Protein AF-0000000080189844 (afdb_homodimer)

InterPro domains:
  IPR008317 Uncharacterised conserved protein UCP030561 [PIRSF030561] (8-112)
  IPR032710 NTF2-like domain superfamily [SSF54427] (6-110)
  IPR037401 SnoaL-like domain [PF12680] (12-107)

Foldseek 3Di:
DPPPCLALVNLVVQLQVCLLVLPLVSNLVQADQQAFEAEPPDPDTCATGSVSSSVVSNVVCVVWSKHKDFPDWDDDVQKIKTFIWIDTPNDIWTKIWIFGGDRSHTRYIYIDTD/DPPPCLALVNLVVQLQVCLLVLNLVSNLVQADQQAFEAEPPDPDTCATGSVSSSVVSNVVCVVWSKHKDFPDWDDDVQKIKTFIWIDTPNDIWTKIWIFGGDRSHTRYIYIDTD

Organism: NCBI:txid355548

Sequence (228 aa):
MREDADSPEAVVDRQLAAYNDGDVDAFVAEFAEDAVVTGFDDAEPMAVGEAEIQELYGQQFEAFSPEAEVLSRIAVGEYVVDHERIEQAGEEMEAVGVYRVVDGEIVGLWLANEMREDADSPEAVVDRQLAAYNDGDVDAFVAEFAEDAVVTGFDDAEPMAVGEAEIQELYGQQFEAFSPEAEVLSRIAVGEYVVDHERIEQAGEEMEAVGVYRVVDGEIVGLWLANE

Structure (mmCIF, N/CA/C/O backbone):
data_AF-0000000080189844-model_v1
#
loop_
_entity.id
_entity.type
_entity.pdbx_description
1 polymer 'SnoaL-like domain-containing protein'
#
loop_
_atom_site.group_PDB
_atom_site.id
_atom_site.type_symbol
_atom_site.label_atom_id
_atom_site.label_alt_id
_atom_site.label_comp_id
_atom_site.label_asym_id
_atom_site.label_entity_id
_atom_site.label_seq_id
_atom_site.pdbx_PDB_ins_code
_atom_site.Cartn_x
_atom_site.Cartn_y
_atom_site.Cartn_z
_atom_site.occupancy
_atom_site.B_iso_or_equiv
_atom_site.auth_seq_id
_atom_site.auth_comp_id
_atom_site.auth_asym_id
_atom_site.auth_atom_id
_atom_site.pdbx_PDB_model_num
ATOM 1 N N . MET A 1 1 ? -21.484 14.938 -7.945 1 39.72 1 MET A N 1
ATOM 2 C CA . MET A 1 1 ? -21.688 14.266 -6.668 1 39.72 1 MET A CA 1
ATOM 3 C C . MET A 1 1 ? -20.906 14.953 -5.555 1 39.72 1 MET A C 1
ATOM 5 O O . MET A 1 1 ? -19.719 15.266 -5.719 1 39.72 1 MET A O 1
ATOM 9 N N . ARG A 1 2 ? -21.375 15.617 -4.82 1 46.72 2 A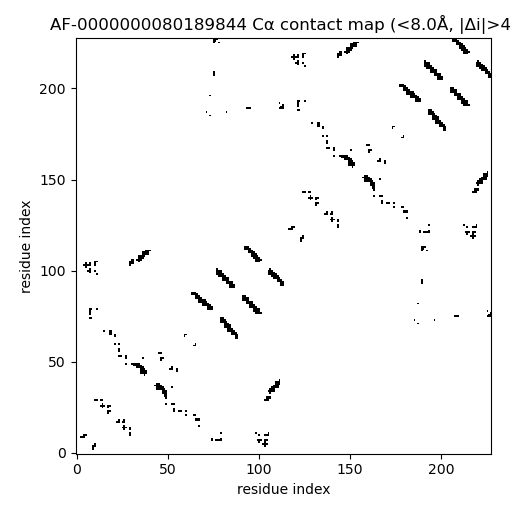RG A N 1
ATOM 10 C CA . ARG A 1 2 ? -20.719 16.375 -3.746 1 46.72 2 ARG A CA 1
ATOM 11 C C . ARG A 1 2 ? -19.609 15.555 -3.109 1 46.72 2 ARG A C 1
ATOM 13 O O . ARG A 1 2 ? -19.797 14.383 -2.768 1 46.72 2 ARG A O 1
ATOM 20 N N . GLU A 1 3 ? -18.438 15.75 -3.588 1 59.31 3 GLU A N 1
ATOM 21 C CA . GLU A 1 3 ? -17.344 14.977 -3.002 1 59.31 3 GLU A CA 1
ATOM 22 C C . GLU A 1 3 ? -17.453 14.93 -1.48 1 59.31 3 GLU A C 1
ATOM 24 O O . GLU A 1 3 ? -17.531 15.969 -0.824 1 59.31 3 GLU A O 1
ATOM 29 N N . ASP A 1 4 ? -18.141 13.852 -0.981 1 79.56 4 ASP A N 1
ATOM 30 C CA . ASP A 1 4 ? -18.281 13.602 0.452 1 79.56 4 ASP A CA 1
ATOM 31 C C . ASP A 1 4 ? -16.969 13.906 1.182 1 79.56 4 ASP A C 1
ATOM 33 O O . ASP A 1 4 ? -15.906 13.422 0.793 1 79.56 4 ASP A O 1
ATOM 37 N N . ALA A 1 5 ? -17.016 15.016 1.986 1 87.94 5 ALA A N 1
ATOM 38 C CA . ALA A 1 5 ? -15.859 15.508 2.723 1 87.94 5 ALA A CA 1
ATOM 39 C C . ALA A 1 5 ? -15.211 14.398 3.541 1 87.94 5 ALA A C 1
ATOM 41 O O . ALA A 1 5 ? -14.039 14.5 3.922 1 87.94 5 ALA A O 1
ATOM 42 N N . ASP A 1 6 ? -15.938 13.352 3.654 1 92.81 6 ASP A N 1
ATOM 43 C CA . ASP A 1 6 ? -15.422 12.289 4.512 1 92.81 6 ASP A CA 1
ATOM 44 C C . ASP A 1 6 ? -14.977 11.086 3.684 1 92.81 6 ASP A C 1
ATOM 46 O O . ASP A 1 6 ? -14.602 10.047 4.234 1 92.81 6 ASP A O 1
ATOM 50 N N . SER A 1 7 ? -15.016 11.297 2.352 1 97.06 7 SER A N 1
ATOM 51 C CA . SER A 1 7 ? -14.492 10.211 1.524 1 97.06 7 SER A CA 1
ATOM 52 C C . SER A 1 7 ? -13.008 9.992 1.771 1 97.06 7 SER A C 1
ATOM 54 O O . SER A 1 7 ? -12.289 10.914 2.164 1 97.06 7 SER A O 1
ATOM 56 N N . PRO A 1 8 ? -12.594 8.836 1.603 1 98.38 8 PRO A N 1
ATOM 57 C CA . PRO A 1 8 ? -11.164 8.562 1.806 1 98.38 8 PRO A CA 1
ATOM 58 C C . PRO A 1 8 ? -10.266 9.5 0.997 1 98.38 8 PRO A C 1
ATOM 60 O O . PRO A 1 8 ? -9.281 10.023 1.521 1 98.38 8 PRO A O 1
ATOM 63 N N . GLU A 1 9 ? -10.578 9.766 -0.251 1 98.19 9 GLU A N 1
ATOM 64 C CA . GLU A 1 9 ? -9.766 10.641 -1.094 1 98.19 9 GLU A CA 1
ATOM 65 C C . GLU A 1 9 ? -9.75 12.07 -0.554 1 98.19 9 GLU A C 1
ATOM 67 O O . GLU A 1 9 ? -8.703 12.727 -0.546 1 98.19 9 GLU A O 1
ATOM 72 N N . ALA A 1 10 ? -10.891 12.5 -0.111 1 98.12 10 ALA A N 1
ATOM 73 C CA . ALA A 1 10 ? -10.984 13.859 0.416 1 98.12 10 ALA A CA 1
ATOM 74 C C . ALA A 1 10 ? -10.133 14.016 1.677 1 98.12 10 ALA A C 1
ATOM 76 O O . ALA A 1 10 ? -9.484 15.039 1.87 1 98.12 10 ALA A O 1
ATOM 77 N N . VAL A 1 11 ? -10.203 13.008 2.525 1 98.56 11 VAL A N 1
ATOM 78 C CA . VAL A 1 11 ? -9.43 13.023 3.766 1 98.56 11 VAL A CA 1
ATOM 79 C C . VAL A 1 11 ? -7.938 13.078 3.447 1 98.56 11 VAL A C 1
ATOM 81 O O . VAL A 1 11 ? -7.203 13.883 4.023 1 98.56 11 VAL A O 1
ATOM 84 N N . VAL A 1 12 ? -7.457 12.305 2.521 1 98.62 12 VAL A N 1
ATOM 85 C CA . VAL A 1 12 ? -6.047 12.25 2.15 1 98.62 12 VAL A CA 1
ATOM 86 C C . VAL A 1 12 ? -5.641 13.555 1.476 1 98.62 12 VAL A C 1
ATOM 88 O O . VAL A 1 12 ? -4.527 14.047 1.681 1 98.62 12 VAL A O 1
ATOM 91 N N . ASP A 1 13 ? -6.562 14.18 0.729 1 98.12 13 ASP A N 1
ATOM 92 C CA . ASP A 1 13 ? -6.301 15.477 0.115 1 98.12 13 ASP A CA 1
ATOM 93 C C . ASP A 1 13 ? -6.062 16.547 1.178 1 98.12 13 ASP A C 1
ATOM 95 O O . ASP A 1 13 ? -5.145 17.359 1.054 1 98.12 13 ASP A O 1
ATOM 99 N N . ARG A 1 14 ? -6.918 16.5 2.172 1 97.88 14 ARG A N 1
ATOM 100 C CA . ARG A 1 14 ? -6.766 17.469 3.252 1 97.88 14 ARG A CA 1
ATOM 101 C C . ARG A 1 14 ? -5.438 17.266 3.977 1 97.88 14 ARG A C 1
ATOM 103 O O . ARG A 1 14 ? -4.758 18.25 4.312 1 97.88 14 ARG A O 1
ATOM 110 N N . GLN A 1 15 ? -5.109 16.047 4.223 1 97.94 15 GLN A N 1
ATOM 111 C CA . GLN A 1 15 ? -3.848 15.727 4.887 1 97.94 15 GLN A CA 1
ATOM 112 C C . GLN A 1 15 ? -2.658 16.219 4.062 1 97.94 15 GLN A C 1
ATOM 114 O O . GLN A 1 15 ? -1.704 16.766 4.609 1 97.94 15 GLN A O 1
ATOM 119 N N . LEU A 1 16 ? -2.717 16.031 2.734 1 97.81 16 LEU A N 1
ATOM 120 C CA . LEU A 1 16 ? -1.663 16.469 1.827 1 97.81 16 LEU A CA 1
ATOM 121 C C . LEU A 1 16 ? -1.544 18 1.834 1 97.81 16 LEU A C 1
ATOM 123 O O . LEU A 1 16 ? -0.435 18.531 1.84 1 97.81 16 LEU A O 1
ATOM 127 N N . ALA A 1 17 ? -2.609 18.672 1.783 1 97.06 1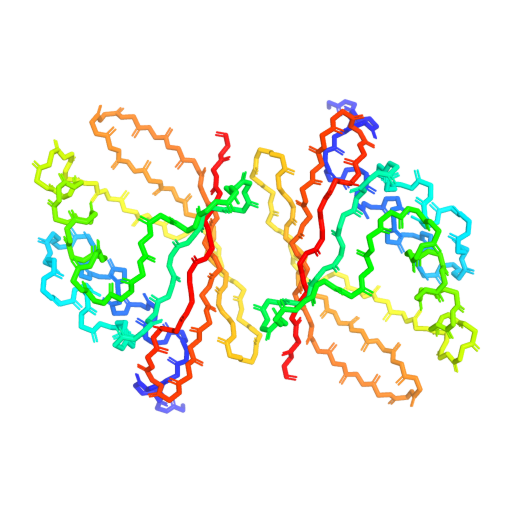7 ALA A N 1
ATOM 128 C CA . ALA A 1 17 ? -2.605 20.125 1.842 1 97.06 17 ALA A CA 1
ATOM 129 C C . ALA A 1 17 ? -1.933 20.625 3.117 1 97.06 17 ALA A C 1
ATOM 131 O O . ALA A 1 17 ? -1.096 21.531 3.074 1 97.06 17 ALA A O 1
ATOM 132 N N . ALA A 1 18 ? -2.328 20 4.23 1 97 18 ALA A N 1
ATOM 133 C CA . ALA A 1 18 ? -1.724 20.375 5.508 1 97 18 ALA A CA 1
ATOM 134 C C . ALA A 1 18 ? -0.223 20.094 5.504 1 97 18 ALA A C 1
ATOM 136 O O . ALA A 1 18 ? 0.561 20.891 6.039 1 97 18 ALA A O 1
ATOM 137 N N . TYR A 1 19 ? 0.133 18.969 4.922 1 96.56 19 TYR A N 1
ATOM 138 C CA . TYR A 1 19 ? 1.534 18.594 4.77 1 96.56 19 TYR A CA 1
ATOM 139 C C . TYR A 1 19 ? 2.307 19.672 4.008 1 96.56 19 TYR A C 1
ATOM 141 O O . TYR A 1 19 ? 3.355 20.125 4.465 1 96.56 19 TYR A O 1
ATOM 149 N N . ASN A 1 20 ? 1.804 20.188 2.928 1 96 20 ASN A N 1
ATOM 150 C CA . ASN A 1 20 ? 2.465 21.156 2.061 1 96 20 ASN A CA 1
ATOM 151 C C . ASN A 1 20 ? 2.438 22.562 2.662 1 96 20 ASN A C 1
ATOM 153 O O . ASN A 1 20 ? 3.316 23.375 2.385 1 96 20 ASN A O 1
ATOM 157 N N . ASP A 1 21 ? 1.476 22.781 3.52 1 94.31 21 ASP A N 1
ATOM 158 C CA . ASP A 1 21 ? 1.376 24.062 4.211 1 94.31 21 ASP A CA 1
ATOM 159 C C . ASP A 1 21 ? 2.285 24.109 5.438 1 94.31 21 ASP A C 1
ATOM 161 O O . ASP A 1 21 ? 2.451 25.156 6.062 1 94.31 21 ASP A O 1
ATOM 165 N N . GLY A 1 22 ? 2.807 22.984 5.816 1 92.56 22 GLY A N 1
ATOM 166 C CA . GLY A 1 22 ? 3.598 22.906 7.031 1 92.56 22 GLY A CA 1
ATOM 167 C C . GLY A 1 22 ? 2.768 23.047 8.297 1 92.56 22 GLY A C 1
ATOM 168 O O . GLY A 1 22 ? 3.277 23.453 9.336 1 92.56 22 GLY A O 1
ATOM 169 N N . ASP A 1 23 ? 1.49 22.734 8.172 1 94.38 23 ASP A N 1
ATOM 170 C CA . ASP A 1 23 ? 0.562 22.828 9.289 1 94.38 23 ASP A CA 1
ATOM 171 C C . ASP A 1 23 ? 0.437 21.484 10.016 1 94.38 23 ASP A C 1
ATOM 173 O O . ASP A 1 23 ? -0.485 20.719 9.742 1 94.38 23 ASP A O 1
ATOM 177 N N . VAL A 1 24 ? 1.277 21.266 11 1 94.56 24 VAL A N 1
ATOM 178 C CA . VAL A 1 24 ? 1.385 19.969 11.656 1 94.56 24 VAL A CA 1
ATOM 179 C C . VAL A 1 24 ? 0.087 19.656 12.398 1 94.56 24 VAL A C 1
ATOM 181 O O . VAL A 1 24 ? -0.357 18.516 12.43 1 94.56 24 VAL A O 1
ATOM 184 N N . ASP A 1 25 ? -0.542 20.672 12.992 1 95.31 25 ASP A N 1
ATOM 185 C CA . ASP A 1 25 ? -1.786 20.453 13.727 1 95.31 25 ASP A CA 1
ATOM 186 C C . ASP A 1 25 ? -2.887 19.953 12.789 1 95.31 25 ASP A C 1
ATOM 188 O O . ASP A 1 25 ? -3.555 18.953 13.086 1 95.31 25 ASP A O 1
ATOM 192 N N . ALA A 1 26 ? -3.033 20.594 11.664 1 96.75 26 ALA A N 1
ATOM 193 C CA . ALA A 1 26 ? -4.035 20.188 10.688 1 96.75 26 ALA A CA 1
ATOM 194 C C . ALA A 1 26 ? -3.705 18.797 10.117 1 96.75 26 ALA A C 1
ATOM 196 O O . ALA A 1 26 ? -4.602 18 9.867 1 96.75 26 ALA A O 1
ATOM 197 N N . PHE A 1 27 ? -2.426 18.578 9.914 1 97.75 27 PHE A N 1
ATOM 198 C CA . PHE A 1 27 ? -1.945 17.297 9.391 1 97.75 27 PHE A CA 1
ATOM 199 C C . PHE A 1 27 ? -2.33 16.156 10.32 1 97.75 27 PHE A C 1
ATOM 201 O O . PHE A 1 27 ? -2.953 15.188 9.891 1 97.75 27 PHE A O 1
ATOM 208 N N . VAL A 1 28 ? -2.074 16.297 11.586 1 97.44 28 VAL A N 1
ATOM 209 C CA . VAL A 1 28 ? -2.283 15.234 12.57 1 97.44 28 VAL A CA 1
ATOM 210 C C . VAL A 1 28 ? -3.777 15.07 12.836 1 97.44 28 VAL A C 1
ATOM 212 O O . VAL A 1 28 ? -4.246 13.953 13.094 1 97.44 28 VAL A O 1
ATOM 215 N N . ALA A 1 29 ? -4.559 16.109 12.695 1 97.25 29 ALA A N 1
ATOM 216 C CA . ALA A 1 29 ? -5.992 16.109 12.961 1 97.25 29 ALA A CA 1
ATOM 217 C C . ALA A 1 29 ? -6.719 15.156 12.016 1 97.25 29 ALA A C 1
ATOM 219 O O . ALA A 1 29 ? -7.852 14.742 12.281 1 97.25 29 ALA A O 1
ATOM 220 N N . GLU A 1 30 ? -6.082 14.828 10.891 1 98.19 30 GLU A N 1
ATOM 221 C CA . GLU A 1 30 ? -6.707 13.938 9.922 1 98.19 30 GLU A CA 1
ATOM 222 C C . GLU A 1 30 ? -6.582 12.477 10.344 1 98.19 30 GLU A C 1
ATOM 224 O O . GLU A 1 30 ? -7.238 11.602 9.781 1 98.19 30 GLU A O 1
ATOM 229 N N . PHE A 1 31 ? -5.727 12.195 11.391 1 98.5 31 PHE A N 1
ATOM 230 C CA . PHE A 1 31 ? -5.492 10.836 11.859 1 98.5 31 PHE A CA 1
ATOM 231 C C . PHE A 1 31 ? -6.445 10.492 13 1 98.5 31 PHE A C 1
ATOM 233 O O . PHE A 1 31 ? -6.832 11.359 13.781 1 98.5 31 PHE A O 1
ATOM 240 N N . ALA A 1 32 ? -6.836 9.219 13.055 1 98.19 32 ALA A N 1
ATOM 241 C CA . ALA A 1 32 ? -7.535 8.695 14.227 1 98.19 32 ALA A CA 1
ATOM 242 C C . ALA A 1 32 ? -6.629 8.695 15.453 1 98.19 32 ALA A C 1
ATOM 244 O O . ALA A 1 32 ? -5.402 8.688 15.328 1 98.19 32 ALA A O 1
ATOM 245 N N . GLU A 1 33 ? -7.188 8.648 16.609 1 96.69 33 GLU A N 1
ATOM 246 C CA . GLU A 1 33 ? -6.469 8.734 17.875 1 96.69 33 GLU A CA 1
ATOM 247 C C . GLU A 1 33 ? -5.465 7.594 18.016 1 96.69 33 GLU A C 1
ATOM 249 O O . GLU A 1 33 ? -4.395 7.773 18.594 1 96.69 33 GLU A O 1
ATOM 254 N N . ASP A 1 34 ? -5.785 6.48 17.438 1 96.62 34 ASP A N 1
ATOM 255 C CA . ASP A 1 34 ? -4.934 5.305 17.578 1 96.62 34 ASP A CA 1
ATOM 256 C C . ASP A 1 34 ? -4.289 4.926 16.25 1 96.62 34 ASP A C 1
ATOM 258 O O . ASP A 1 34 ? -3.918 3.77 16.031 1 96.62 34 ASP A O 1
ATOM 262 N N . ALA A 1 35 ? -4.223 5.867 15.352 1 98.31 35 ALA A N 1
ATOM 263 C CA . ALA A 1 35 ? -3.68 5.602 14.023 1 98.31 35 ALA A CA 1
ATOM 264 C C . ALA A 1 35 ? -2.238 5.105 14.109 1 98.31 35 ALA A C 1
ATOM 266 O O . ALA A 1 35 ? -1.515 5.441 15.047 1 98.31 35 ALA A O 1
ATOM 267 N N . VAL A 1 36 ? -1.875 4.312 13.172 1 97.69 36 VAL A N 1
ATOM 268 C CA . VAL A 1 36 ? -0.528 3.754 13.102 1 97.69 36 VAL A CA 1
ATOM 269 C C . VAL A 1 36 ? 0.144 4.176 11.80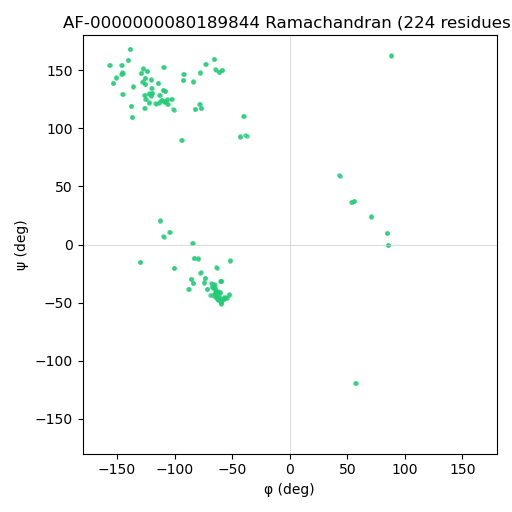5 1 97.69 36 VAL A C 1
ATOM 271 O O . VAL A 1 36 ? -0.456 4.082 10.727 1 97.69 36 VAL A O 1
ATOM 274 N N . VAL A 1 37 ? 1.348 4.688 11.859 1 98 37 VAL A N 1
ATOM 275 C CA . VAL A 1 37 ? 2.201 5.004 10.711 1 98 37 VAL A CA 1
ATOM 276 C C . VAL A 1 37 ? 3.395 4.051 10.688 1 98 37 VAL A C 1
ATOM 278 O O . VAL A 1 37 ? 4.129 3.938 11.672 1 98 37 VAL A O 1
ATOM 281 N N . THR A 1 38 ? 3.568 3.387 9.617 1 97.5 38 THR A N 1
ATOM 282 C CA . THR A 1 38 ? 4.633 2.389 9.555 1 97.5 38 THR A CA 1
ATOM 283 C C . THR A 1 38 ? 5.258 2.35 8.164 1 97.5 38 THR A C 1
ATOM 285 O O . THR A 1 38 ? 4.594 2.662 7.172 1 97.5 38 THR A O 1
ATOM 288 N N . GLY A 1 39 ? 6.547 2.051 8.07 1 96.75 39 GLY A N 1
ATOM 289 C CA . GLY A 1 39 ? 7.164 1.661 6.812 1 96.75 39 GLY A CA 1
ATOM 290 C C . GLY A 1 39 ? 6.875 0.224 6.426 1 96.75 39 GLY A C 1
ATOM 291 O O . GLY A 1 39 ? 6.738 -0.643 7.293 1 96.75 39 GLY A O 1
ATOM 292 N N . PHE A 1 40 ? 6.793 -0.036 5.145 1 94.5 40 PHE A N 1
ATOM 293 C CA . PHE A 1 40 ? 6.508 -1.389 4.684 1 94.5 40 PHE A CA 1
ATOM 294 C C . PHE A 1 40 ? 7.57 -2.365 5.172 1 94.5 40 PHE A C 1
ATOM 296 O O . PHE A 1 40 ? 7.273 -3.537 5.418 1 94.5 40 PHE A O 1
ATOM 303 N N . ASP A 1 41 ? 8.734 -1.909 5.305 1 88.5 41 ASP A N 1
ATOM 304 C CA . ASP A 1 41 ? 9.836 -2.807 5.648 1 88.5 41 ASP A CA 1
ATOM 305 C C . ASP A 1 41 ? 10.242 -2.637 7.109 1 88.5 41 ASP A C 1
ATOM 307 O O . ASP A 1 41 ? 11.289 -3.137 7.531 1 88.5 41 ASP A O 1
ATOM 311 N N . ASP A 1 42 ? 9.445 -1.907 7.879 1 88.69 42 ASP A N 1
ATOM 312 C CA . ASP A 1 42 ? 9.812 -1.677 9.273 1 88.69 42 ASP A CA 1
ATOM 313 C C . ASP A 1 42 ? 9.359 -2.84 10.156 1 88.69 42 ASP A C 1
ATOM 315 O O . ASP A 1 42 ? 8.273 -3.387 9.969 1 88.69 42 ASP A O 1
ATOM 319 N N . ALA A 1 43 ? 10.156 -3.18 11.055 1 85.25 43 ALA A N 1
ATOM 320 C CA . ALA A 1 43 ? 9.797 -4.203 12.031 1 85.25 43 ALA A CA 1
ATOM 321 C C . ALA A 1 43 ? 8.812 -3.66 13.055 1 85.25 43 ALA A C 1
ATOM 323 O O . ALA A 1 43 ? 8 -4.41 13.602 1 85.25 43 ALA A O 1
ATOM 324 N N . GLU A 1 44 ? 8.961 -2.389 13.344 1 92.06 44 GLU A N 1
ATOM 325 C CA . GLU A 1 44 ? 8.086 -1.676 14.273 1 92.06 44 GLU A CA 1
ATOM 326 C C . GLU A 1 44 ? 7.52 -0.41 13.641 1 92.06 44 GLU A C 1
ATOM 328 O O . GLU A 1 44 ? 8.141 0.178 12.75 1 92.06 44 GLU A O 1
ATOM 333 N N . PRO A 1 45 ? 6.312 -0.104 14.18 1 96.75 45 PRO A N 1
ATOM 334 C CA . PRO A 1 45 ? 5.742 1.136 13.648 1 96.75 45 PRO A CA 1
ATOM 335 C C . PRO A 1 45 ? 6.609 2.357 13.938 1 96.75 45 PRO A C 1
ATOM 337 O O . PRO A 1 45 ? 7.305 2.398 14.953 1 96.75 45 PRO A O 1
ATOM 340 N N . MET A 1 46 ? 6.578 3.352 13.031 1 97 46 MET A N 1
ATOM 341 C CA . MET A 1 46 ? 7.277 4.621 13.203 1 97 46 MET A CA 1
ATOM 342 C C . MET A 1 46 ? 6.598 5.477 14.266 1 97 46 MET A C 1
ATOM 344 O O . MET A 1 46 ? 7.27 6.188 15.023 1 97 46 MET A O 1
ATOM 348 N N . ALA A 1 47 ? 5.285 5.43 14.273 1 97.81 47 ALA A N 1
ATOM 349 C CA . ALA A 1 47 ? 4.48 6.207 15.219 1 97.81 47 ALA A CA 1
ATOM 350 C C . ALA A 1 47 ? 3.135 5.531 15.477 1 97.81 47 ALA A C 1
ATOM 352 O O . ALA A 1 47 ? 2.521 4.984 14.555 1 97.81 47 ALA A O 1
ATOM 353 N N . VAL A 1 48 ? 2.729 5.559 16.75 1 97.75 48 VAL A N 1
ATOM 354 C CA . VAL A 1 48 ? 1.425 5.047 17.172 1 97.75 48 VAL A CA 1
ATOM 355 C C . VAL A 1 48 ? 0.675 6.121 17.953 1 97.75 48 VAL A C 1
ATOM 357 O O . VAL A 1 48 ? 1.156 6.594 18.984 1 97.75 48 VAL A O 1
ATOM 360 N N . GLY A 1 49 ? -0.406 6.488 17.391 1 97.69 49 GLY A N 1
ATOM 361 C CA . GLY A 1 49 ? -1.229 7.477 18.062 1 97.69 49 GLY A CA 1
ATOM 362 C C . GLY A 1 49 ? -0.852 8.906 17.719 1 97.69 49 GLY A C 1
ATOM 363 O O . GLY A 1 49 ? 0.226 9.148 17.172 1 97.69 49 GLY A O 1
ATOM 364 N N . GLU A 1 50 ? -1.781 9.719 18.031 1 95.75 50 GLU A N 1
ATOM 365 C CA . GLU A 1 50 ? -1.681 11.125 17.641 1 95.75 50 GLU A CA 1
ATOM 366 C C . GLU A 1 50 ? -0.402 11.75 18.188 1 95.75 50 GLU A C 1
ATOM 368 O O . GLU A 1 50 ? 0.295 12.469 17.469 1 95.75 50 GLU A O 1
ATOM 373 N N . ALA A 1 51 ? -0.106 11.523 19.406 1 95.88 51 ALA A N 1
ATOM 374 C CA . ALA A 1 51 ? 1.043 12.156 20.047 1 95.88 51 ALA A CA 1
ATOM 375 C C . ALA A 1 51 ? 2.34 11.797 19.328 1 95.88 51 ALA A C 1
ATOM 377 O O . ALA A 1 51 ? 3.156 12.664 19.016 1 95.88 51 ALA A O 1
ATOM 378 N N . GLU A 1 52 ? 2.539 10.508 19.062 1 97.38 52 GLU A N 1
ATOM 379 C CA . GLU A 1 52 ? 3.752 10.062 18.391 1 97.38 52 GLU A CA 1
ATOM 380 C C . GLU A 1 52 ? 3.787 10.562 16.938 1 97.38 52 GLU A C 1
ATOM 382 O O . GLU A 1 52 ? 4.855 10.875 16.422 1 97.38 52 GLU A O 1
ATOM 387 N N . ILE A 1 53 ? 2.672 10.602 16.281 1 97.81 53 ILE A N 1
ATOM 388 C CA . ILE A 1 53 ? 2.602 11.094 14.906 1 97.81 53 ILE A CA 1
ATOM 389 C C . ILE A 1 53 ? 2.955 12.578 14.875 1 97.81 53 ILE A C 1
ATOM 391 O O . ILE A 1 53 ? 3.705 13.023 14.008 1 97.81 53 ILE A O 1
ATOM 395 N N . GLN A 1 54 ? 2.414 13.297 15.844 1 96.12 54 GLN A N 1
ATOM 396 C CA . GLN A 1 54 ? 2.742 14.711 15.953 1 96.12 54 GLN A CA 1
ATOM 397 C C . GLN A 1 54 ? 4.246 14.914 16.125 1 96.12 54 GLN A C 1
ATOM 399 O O . GLN A 1 54 ? 4.828 15.812 15.523 1 96.12 54 GLN A O 1
ATOM 404 N N . GLU A 1 55 ? 4.801 14.164 16.984 1 95.69 55 GLU A N 1
ATOM 405 C CA . GLU A 1 55 ? 6.234 14.273 17.234 1 95.69 55 GLU A CA 1
ATOM 406 C C . GLU A 1 55 ? 7.035 13.945 15.977 1 95.69 55 GLU A C 1
ATOM 408 O O . GLU A 1 55 ? 7.961 14.68 15.617 1 95.69 55 GLU A O 1
ATOM 413 N N . LEU A 1 56 ? 6.699 12.891 15.328 1 94.56 56 LEU A N 1
ATOM 414 C CA . LEU A 1 56 ? 7.398 12.43 14.141 1 94.56 56 LEU A CA 1
ATOM 415 C C . LEU A 1 56 ? 7.352 13.484 13.039 1 94.56 56 LEU A C 1
ATOM 417 O O . LEU A 1 56 ? 8.391 13.906 12.531 1 94.56 56 LEU A O 1
ATOM 421 N N . TYR A 1 57 ? 6.227 14 12.711 1 94.12 57 TYR A N 1
ATOM 422 C CA . TYR A 1 57 ? 6.07 14.898 11.57 1 94.12 57 TYR A CA 1
ATOM 423 C C . TYR A 1 57 ? 6.383 16.328 11.961 1 94.12 57 TYR A C 1
ATOM 425 O O . TYR A 1 57 ? 6.797 17.141 11.117 1 94.12 57 TYR A O 1
ATOM 433 N N . GLY A 1 58 ? 6.152 16.688 13.219 1 91.31 58 GLY A N 1
ATOM 434 C CA . GLY A 1 58 ? 6.609 17.984 13.68 1 91.31 58 GLY A CA 1
ATOM 435 C C . GLY A 1 58 ? 8.094 18.203 13.461 1 91.31 58 GLY A C 1
ATOM 436 O O . GLY A 1 58 ? 8.5 19.25 12.953 1 91.31 58 GLY A O 1
ATOM 437 N N . GLN A 1 59 ? 8.805 17.266 13.773 1 89.06 59 GLN A N 1
ATOM 438 C CA . GLN A 1 59 ? 10.25 17.328 13.586 1 89.06 59 GLN A CA 1
ATOM 439 C C . GLN A 1 59 ? 10.609 17.422 12.102 1 89.06 59 GLN A C 1
ATOM 441 O O . GLN A 1 59 ? 11.508 18.172 11.727 1 89.06 59 GLN A O 1
ATOM 446 N N . GLN A 1 60 ? 9.969 16.703 11.305 1 87.06 60 GLN A N 1
ATOM 447 C CA . GLN A 1 60 ? 10.258 16.656 9.875 1 87.06 60 GLN A CA 1
ATOM 448 C C . GLN A 1 60 ? 9.914 17.984 9.203 1 87.06 60 GLN A C 1
ATOM 450 O O . GLN A 1 60 ? 10.68 18.484 8.367 1 87.06 60 GLN A O 1
ATOM 455 N N . PHE A 1 61 ? 8.812 18.5 9.555 1 89.44 61 PHE A N 1
ATOM 456 C CA . PHE A 1 61 ? 8.383 19.766 8.969 1 89.44 61 PHE A CA 1
ATOM 457 C C . PHE A 1 61 ? 9.344 20.891 9.336 1 89.44 61 PHE A C 1
ATOM 459 O O . PHE A 1 61 ? 9.695 21.719 8.492 1 89.44 61 PHE A O 1
ATOM 466 N N . GLU A 1 62 ? 9.688 20.906 10.531 1 84.44 62 GLU A N 1
ATOM 467 C CA . GLU A 1 62 ? 10.586 21.938 11.023 1 84.44 62 GLU A CA 1
ATOM 468 C C . GLU A 1 62 ? 11.969 21.828 10.391 1 84.44 62 GLU A C 1
ATOM 470 O O . GLU A 1 62 ? 12.57 22.828 10.016 1 84.44 62 GLU A O 1
ATOM 475 N N . ALA A 1 63 ? 12.336 20.641 10.172 1 85 63 ALA A N 1
ATOM 476 C CA . ALA A 1 63 ? 13.703 20.406 9.734 1 85 63 ALA A CA 1
ATOM 477 C C . ALA A 1 63 ? 13.836 20.594 8.219 1 85 63 ALA A C 1
ATOM 479 O O . ALA A 1 63 ? 14.852 21.109 7.738 1 85 63 ALA A O 1
ATOM 480 N N . PHE A 1 64 ? 12.805 20.266 7.43 1 84.69 64 PHE A N 1
ATOM 481 C CA . PHE A 1 64 ? 13.055 20.094 6.004 1 84.69 64 PHE A CA 1
ATOM 482 C C . PHE A 1 64 ? 12.055 20.891 5.172 1 84.69 64 PHE A C 1
ATOM 484 O O . PHE A 1 64 ? 12.258 21.094 3.975 1 84.69 64 PHE A O 1
ATOM 491 N N . SER A 1 65 ? 11.008 21.328 5.73 1 85.88 65 SER A N 1
ATOM 492 C CA . SER A 1 65 ? 9.93 21.969 4.98 1 85.88 65 SER A CA 1
ATOM 493 C C . SER A 1 65 ? 9.617 21.203 3.697 1 85.88 65 SER A C 1
ATOM 495 O O . SER A 1 65 ? 9.703 21.766 2.602 1 85.88 65 SER A O 1
ATOM 497 N N . PRO A 1 66 ? 9.25 19.953 3.824 1 91.19 66 PRO A N 1
ATOM 498 C CA . PRO A 1 66 ? 9.07 19.141 2.621 1 91.19 66 PRO A CA 1
ATOM 499 C C . PRO A 1 66 ? 7.805 19.484 1.847 1 91.19 66 PRO A C 1
ATOM 501 O O . PRO A 1 66 ? 6.863 20.047 2.418 1 91.19 66 PRO A O 1
ATOM 504 N N . GLU A 1 67 ? 7.895 19.156 0.564 1 95.25 67 GLU A N 1
ATOM 505 C CA . GLU A 1 67 ? 6.75 19.281 -0.336 1 95.25 67 GLU A CA 1
ATOM 506 C C . GLU A 1 67 ? 6.504 17.984 -1.09 1 95.25 67 GLU A C 1
ATOM 508 O O . GLU A 1 67 ? 7.449 17.312 -1.514 1 95.25 67 GLU A O 1
ATOM 513 N N . ALA A 1 68 ? 5.246 17.719 -1.196 1 97.06 68 ALA A N 1
ATOM 514 C CA . ALA A 1 68 ? 4.875 16.5 -1.891 1 97.06 68 ALA A CA 1
ATOM 515 C C . ALA A 1 68 ? 3.9 16.781 -3.029 1 97.06 68 ALA A C 1
ATOM 517 O O . ALA A 1 68 ? 3.002 17.609 -2.893 1 97.06 68 ALA A O 1
ATOM 518 N N . GLU A 1 69 ? 4.129 16.141 -4.098 1 97.88 69 GLU A N 1
ATOM 519 C CA . GLU A 1 69 ? 3.229 16.156 -5.25 1 97.88 69 GLU A CA 1
ATOM 520 C C . GLU A 1 69 ? 2.738 14.742 -5.582 1 97.88 69 GLU A C 1
ATOM 522 O O . GLU A 1 69 ? 3.539 13.812 -5.699 1 97.88 69 GLU A O 1
ATOM 527 N N . VAL A 1 70 ? 1.438 14.617 -5.703 1 98.56 70 VAL A N 1
ATOM 528 C CA . VAL A 1 70 ? 0.882 13.328 -6.082 1 98.56 70 VAL A CA 1
ATOM 529 C C . VAL A 1 70 ? 1.036 13.117 -7.59 1 98.56 70 VAL A C 1
ATOM 531 O O . VAL A 1 70 ? 0.516 13.906 -8.383 1 98.56 70 VAL A O 1
ATOM 534 N N . LEU A 1 71 ? 1.699 12.109 -7.973 1 98.44 71 LEU A N 1
ATOM 535 C CA . LEU A 1 71 ? 1.914 11.766 -9.375 1 98.44 71 LEU A CA 1
ATOM 536 C C . LEU A 1 71 ? 0.776 10.898 -9.906 1 98.44 71 LEU A C 1
ATOM 538 O O . LEU A 1 71 ? 0.382 11.031 -11.062 1 98.44 71 LEU A O 1
ATOM 542 N N . SER A 1 72 ? 0.284 10.023 -9.164 1 98.5 72 SER A N 1
ATOM 543 C CA . SER A 1 72 ? -0.868 9.172 -9.461 1 98.5 72 SER A CA 1
ATOM 544 C C . SER A 1 72 ? -1.521 8.664 -8.18 1 98.5 72 SER A C 1
ATOM 546 O O . SER A 1 72 ? -0.908 8.695 -7.113 1 98.5 72 SER A O 1
ATOM 548 N N . ARG A 1 73 ? -2.83 8.359 -8.312 1 98.75 73 ARG A N 1
ATOM 549 C CA . ARG A 1 73 ? -3.6 7.902 -7.16 1 98.75 73 ARG A CA 1
ATOM 550 C C . ARG A 1 73 ? -4.48 6.711 -7.527 1 98.75 73 ARG A C 1
ATOM 552 O O . ARG A 1 73 ? -5.07 6.68 -8.609 1 98.75 73 ARG A O 1
ATOM 559 N N . ILE A 1 74 ? -4.465 5.73 -6.598 1 98.62 74 ILE A N 1
ATOM 560 C CA . ILE A 1 74 ? -5.398 4.609 -6.633 1 98.62 74 ILE A CA 1
ATOM 561 C C . ILE A 1 74 ? -6.336 4.684 -5.434 1 98.62 74 ILE A C 1
ATOM 563 O O . ILE A 1 74 ? -5.895 4.91 -4.305 1 98.62 74 ILE A O 1
ATOM 567 N N . ALA A 1 75 ? -7.629 4.602 -5.688 1 98.25 75 ALA A N 1
ATOM 568 C CA . ALA A 1 75 ? -8.609 4.539 -4.609 1 98.25 75 ALA A CA 1
ATOM 569 C C . ALA A 1 75 ? -9.469 3.279 -4.719 1 98.25 75 ALA A C 1
ATOM 571 O O . ALA A 1 75 ? -10.031 2.994 -5.777 1 98.25 75 ALA A O 1
ATOM 572 N N . VAL A 1 76 ? -9.43 2.498 -3.643 1 98.19 76 VAL A N 1
ATOM 573 C CA . VAL A 1 76 ? -10.219 1.274 -3.564 1 98.19 76 VAL A CA 1
ATOM 574 C C . VAL A 1 76 ? -10.852 1.152 -2.18 1 98.19 76 VAL A C 1
ATOM 576 O O . VAL A 1 76 ? -10.156 0.869 -1.198 1 98.19 76 VAL A O 1
ATOM 579 N N . GLY A 1 77 ? -12.195 1.314 -2.123 1 97 77 GLY A N 1
ATOM 580 C CA . GLY A 1 77 ? -12.859 1.236 -0.833 1 97 77 GLY A CA 1
ATOM 581 C C . GLY A 1 77 ? -12.32 2.23 0.178 1 97 77 GLY A C 1
ATOM 582 O O . GLY A 1 77 ? -12.281 3.434 -0.089 1 97 77 GLY A O 1
ATOM 583 N N . GLU A 1 78 ? -11.797 1.696 1.283 1 97.94 78 GLU A N 1
ATOM 584 C CA . GLU A 1 78 ? -11.281 2.514 2.379 1 97.94 78 GLU A CA 1
ATOM 585 C C . GLU A 1 78 ? -9.844 2.941 2.123 1 97.94 78 GLU A C 1
ATOM 587 O O . GLU A 1 78 ? -9.242 3.646 2.938 1 97.94 78 GLU A O 1
ATOM 592 N N . TYR A 1 79 ? -9.305 2.535 0.974 1 98.75 79 TYR A N 1
ATOM 593 C CA . TYR A 1 79 ? -7.867 2.695 0.793 1 98.75 79 TYR A CA 1
ATOM 594 C C . TYR A 1 79 ? -7.562 3.699 -0.313 1 98.75 79 TYR A C 1
ATOM 596 O O . TYR A 1 79 ? -8.242 3.723 -1.342 1 98.75 79 TYR A O 1
ATOM 604 N N . VAL A 1 80 ? -6.621 4.484 -0.089 1 98.81 80 VAL A N 1
ATOM 605 C CA . VAL A 1 80 ? -6.047 5.41 -1.057 1 98.81 80 VAL A CA 1
ATOM 606 C C . VAL A 1 80 ? -4.535 5.195 -1.144 1 98.81 80 VAL A C 1
ATOM 608 O O . VAL A 1 80 ? -3.854 5.125 -0.12 1 98.81 80 VAL A O 1
ATOM 611 N N . VAL A 1 81 ? -4.004 5.027 -2.355 1 98.88 81 VAL A N 1
ATOM 612 C CA . VAL A 1 81 ? -2.57 4.898 -2.604 1 98.88 81 VAL A CA 1
ATOM 613 C C . VAL A 1 81 ? -2.072 6.102 -3.398 1 98.88 81 VAL A C 1
ATOM 615 O O . VAL A 1 81 ? -2.572 6.383 -4.492 1 98.88 81 VAL A O 1
ATOM 618 N N . ASP A 1 82 ? -1.128 6.785 -2.828 1 98.88 82 ASP A N 1
ATOM 619 C CA . ASP A 1 82 ? -0.524 7.914 -3.531 1 98.88 82 ASP A CA 1
ATOM 620 C C . ASP A 1 82 ? 0.908 7.59 -3.957 1 98.88 82 ASP A C 1
ATOM 622 O O . ASP A 1 82 ? 1.72 7.156 -3.139 1 98.88 82 ASP A O 1
ATOM 626 N N . HIS A 1 83 ? 1.208 7.688 -5.203 1 98.81 83 HIS A N 1
ATOM 627 C CA . HIS A 1 83 ? 2.555 7.879 -5.73 1 98.81 83 HIS A CA 1
ATOM 628 C C . HIS A 1 83 ? 2.967 9.344 -5.676 1 98.81 83 HIS A C 1
ATOM 630 O O . HIS A 1 83 ? 2.336 10.195 -6.305 1 98.81 83 HIS A O 1
ATOM 636 N N . GLU A 1 84 ? 3.986 9.586 -4.887 1 98.44 84 GLU A N 1
ATOM 637 C CA . GLU A 1 84 ? 4.312 10.984 -4.633 1 98.44 84 GLU A CA 1
ATOM 638 C C . GLU A 1 84 ? 5.762 11.289 -5 1 98.44 84 GLU A C 1
ATOM 640 O O . GLU A 1 84 ? 6.621 10.406 -4.941 1 98.44 84 GLU A O 1
ATOM 645 N N . ARG A 1 85 ? 5.977 12.531 -5.418 1 98.19 85 ARG A N 1
ATOM 646 C CA . ARG A 1 85 ? 7.305 13.125 -5.453 1 98.19 85 ARG A CA 1
ATOM 647 C C . ARG A 1 85 ? 7.516 14.062 -4.266 1 98.19 85 ARG A C 1
ATOM 649 O O . ARG A 1 85 ? 6.77 15.023 -4.082 1 98.19 85 ARG A O 1
ATOM 656 N N . ILE A 1 86 ? 8.438 13.695 -3.463 1 97 86 ILE A N 1
ATOM 657 C CA . ILE A 1 86 ? 8.742 14.477 -2.268 1 97 86 ILE A CA 1
ATOM 658 C C . ILE A 1 86 ? 10.008 15.305 -2.494 1 97 86 ILE A C 1
ATOM 660 O O . ILE A 1 86 ? 11.023 14.773 -2.941 1 97 86 ILE A O 1
ATOM 664 N N . GLU A 1 87 ? 9.898 16.516 -2.297 1 95 87 GLU A N 1
ATOM 665 C CA . GLU A 1 87 ? 11.047 17.422 -2.32 1 95 87 GLU A CA 1
ATOM 666 C C . GLU A 1 87 ? 11.422 17.875 -0.913 1 95 87 GLU A C 1
ATOM 668 O O . GLU A 1 87 ? 10.578 18.359 -0.162 1 95 87 GLU A O 1
ATOM 673 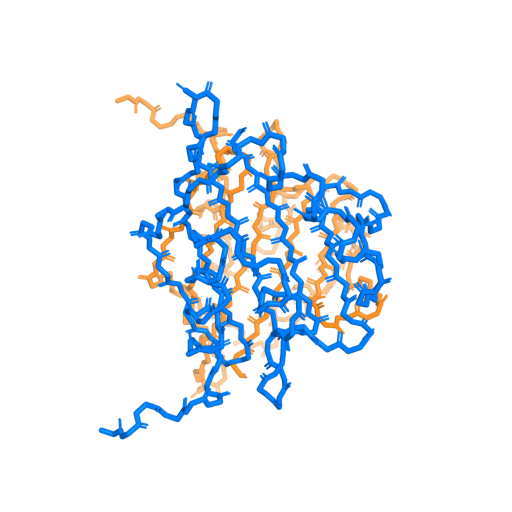N N . GLN A 1 88 ? 12.641 17.562 -0.595 1 88.88 88 GLN A N 1
ATOM 674 C CA . GLN A 1 88 ? 13.141 17.969 0.713 1 88.88 88 GLN A CA 1
ATOM 675 C C . GLN A 1 88 ? 14.625 18.312 0.65 1 88.88 88 GLN A C 1
ATOM 677 O O . GLN A 1 88 ? 15.43 17.531 0.139 1 88.88 88 GLN A O 1
ATOM 682 N N . ALA A 1 89 ? 14.922 19.484 1.192 1 86.25 89 ALA A N 1
ATOM 683 C CA . ALA A 1 89 ? 16.312 19.938 1.285 1 86.25 89 ALA A CA 1
ATOM 684 C C . ALA A 1 89 ? 17 19.891 -0.079 1 86.25 89 ALA A C 1
ATOM 686 O O . ALA A 1 89 ? 18.141 19.469 -0.195 1 86.25 89 ALA A O 1
ATOM 687 N N . GLY A 1 90 ? 16.312 20.188 -1.062 1 87.75 90 GLY A N 1
ATOM 688 C CA . GLY A 1 90 ? 16.875 20.297 -2.402 1 87.75 90 GLY A CA 1
ATOM 689 C C . GLY A 1 90 ? 16.938 18.969 -3.123 1 87.75 90 GLY A C 1
ATOM 690 O O . GLY A 1 90 ? 17.438 18.891 -4.25 1 87.75 90 GLY A O 1
ATOM 691 N N . GLU A 1 91 ? 16.516 17.969 -2.471 1 92.94 91 GLU A N 1
ATOM 692 C CA . GLU A 1 91 ? 16.516 16.641 -3.082 1 92.94 91 GLU A CA 1
ATOM 693 C C . GLU A 1 91 ? 15.094 16.156 -3.373 1 92.94 91 GLU A C 1
ATOM 695 O O . GLU A 1 91 ? 14.133 16.625 -2.754 1 92.94 91 GLU A O 1
ATOM 700 N N . GLU A 1 92 ? 15.039 15.297 -4.383 1 95.94 92 GLU A N 1
ATOM 701 C CA . GLU A 1 92 ? 13.75 14.719 -4.758 1 95.94 92 GLU A CA 1
ATOM 702 C C . GLU A 1 92 ? 13.773 13.195 -4.645 1 95.94 92 GLU A C 1
ATOM 704 O O . GLU A 1 92 ? 14.789 12.562 -4.961 1 95.94 92 GLU A O 1
ATOM 709 N N . MET A 1 93 ? 12.648 12.711 -4.199 1 96.56 93 MET A N 1
ATOM 710 C CA . MET A 1 93 ? 12.492 11.266 -4.129 1 96.56 93 MET A CA 1
ATOM 711 C C . MET A 1 93 ? 11.047 10.859 -4.41 1 96.56 93 MET A C 1
ATOM 713 O O . MET A 1 93 ? 10.125 11.625 -4.133 1 96.56 93 MET A O 1
ATOM 717 N N . GLU A 1 94 ? 10.891 9.734 -5.02 1 98.06 94 GLU A N 1
ATOM 718 C CA . GLU A 1 94 ? 9.547 9.18 -5.18 1 98.06 94 GLU A CA 1
ATOM 719 C C . GLU A 1 94 ? 9.203 8.227 -4.043 1 98.06 94 GLU A C 1
ATOM 721 O O . GLU A 1 94 ? 10.062 7.477 -3.572 1 98.06 94 GLU A O 1
ATOM 726 N N . ALA A 1 95 ? 7.98 8.336 -3.666 1 98.06 95 ALA A N 1
ATOM 727 C CA . ALA A 1 95 ? 7.48 7.512 -2.566 1 98.06 95 ALA A CA 1
ATOM 728 C C . ALA A 1 95 ? 6.062 7.023 -2.844 1 98.06 95 ALA A C 1
ATOM 730 O O . ALA A 1 95 ? 5.391 7.527 -3.746 1 98.06 95 ALA A O 1
ATOM 731 N N . VAL A 1 96 ? 5.738 5.98 -2.158 1 98.62 96 VAL A N 1
ATOM 732 C CA . VAL A 1 96 ? 4.359 5.504 -2.16 1 98.62 96 VAL A CA 1
ATOM 733 C C . VAL A 1 96 ? 3.805 5.516 -0.738 1 98.62 96 VAL A C 1
ATOM 735 O O . VAL A 1 96 ? 4.512 5.18 0.214 1 98.62 96 VAL A O 1
ATOM 738 N N . GLY A 1 97 ? 2.611 6 -0.579 1 98.69 97 GLY A N 1
ATOM 739 C CA . GLY A 1 97 ? 1.838 5.934 0.651 1 98.69 97 GLY A CA 1
ATOM 740 C C . GLY A 1 97 ? 0.501 5.238 0.478 1 98.69 97 GLY A C 1
ATOM 741 O O . GLY A 1 97 ? -0.234 5.52 -0.47 1 98.69 97 GLY A O 1
ATOM 742 N N . VAL A 1 98 ? 0.253 4.27 1.392 1 98.88 98 VAL A N 1
ATOM 743 C CA . VAL A 1 98 ? -1.06 3.637 1.449 1 98.88 98 VAL A CA 1
ATOM 744 C C . VAL A 1 98 ? -1.804 4.098 2.699 1 98.88 98 VAL A C 1
ATOM 746 O O . VAL A 1 98 ? -1.328 3.902 3.82 1 98.88 98 VAL A O 1
ATOM 749 N N . TYR A 1 99 ? -3.016 4.68 2.465 1 98.81 99 TYR A N 1
ATOM 750 C CA . TYR A 1 99 ? -3.863 5.176 3.543 1 98.81 99 TYR A CA 1
ATOM 751 C C . TYR A 1 99 ? -5.102 4.301 3.709 1 98.81 99 TYR A C 1
ATOM 753 O O . TYR A 1 99 ? -5.75 3.943 2.723 1 98.81 99 TYR A O 1
ATOM 761 N N . ARG A 1 100 ? -5.352 3.975 4.934 1 98.75 100 ARG A N 1
ATOM 762 C CA . ARG A 1 100 ? -6.68 3.455 5.238 1 98.75 100 ARG A CA 1
ATOM 763 C C . ARG A 1 100 ? -7.512 4.488 5.988 1 98.75 100 ARG A C 1
ATOM 765 O O . ARG A 1 100 ? -7.086 5.004 7.023 1 98.75 100 ARG A O 1
ATOM 772 N N . VAL A 1 101 ? -8.719 4.824 5.445 1 98.62 101 VAL A N 1
ATOM 773 C CA . VAL A 1 101 ? -9.602 5.832 6.027 1 98.62 101 VAL A CA 1
ATOM 774 C C . VAL A 1 101 ? -10.906 5.184 6.473 1 98.62 101 VAL A C 1
ATOM 776 O O . VAL A 1 101 ? -11.586 4.52 5.68 1 98.62 101 VAL A O 1
ATOM 779 N N . VAL A 1 102 ? -11.172 5.32 7.73 1 97.75 102 VAL A N 1
ATOM 780 C CA . VAL A 1 102 ? -12.414 4.828 8.32 1 97.75 102 VAL A CA 1
ATOM 781 C C . VAL A 1 102 ? -13.125 5.965 9.047 1 97.75 102 VAL A C 1
ATOM 783 O O . VAL A 1 102 ? -12.516 6.676 9.852 1 97.75 102 VAL A O 1
ATOM 786 N N . ASP A 1 103 ? -14.344 6.164 8.68 1 96.38 103 ASP A N 1
ATOM 787 C CA . ASP A 1 103 ? -15.18 7.18 9.312 1 96.38 103 ASP A CA 1
ATOM 788 C C . ASP 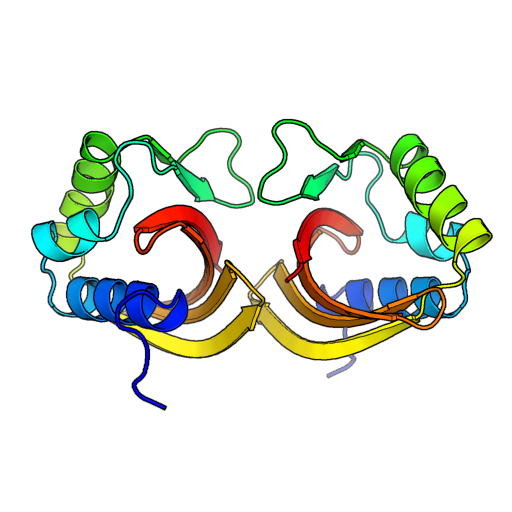A 1 103 ? -14.516 8.555 9.25 1 96.38 103 ASP A C 1
ATOM 790 O O . ASP A 1 103 ? -14.484 9.281 10.242 1 96.38 103 ASP A O 1
ATOM 794 N N . GLY A 1 104 ? -13.875 8.797 8.148 1 97.62 104 GLY A N 1
ATOM 795 C CA . GLY A 1 104 ? -13.367 10.125 7.852 1 97.62 104 GLY A CA 1
ATOM 796 C C . GLY A 1 104 ? -12.008 10.398 8.484 1 97.62 104 GLY A C 1
ATOM 797 O O . GLY A 1 104 ? -11.539 11.539 8.477 1 97.62 104 GLY A O 1
ATOM 798 N N . GLU A 1 105 ? -11.398 9.344 9.016 1 98.38 105 GLU A N 1
ATOM 799 C CA . GLU A 1 105 ? -10.094 9.508 9.648 1 98.38 105 GLU A CA 1
ATOM 800 C C . GLU A 1 105 ? -9.094 8.484 9.117 1 98.38 105 GLU A C 1
ATOM 802 O O . GLU A 1 105 ? -9.461 7.352 8.805 1 98.38 105 GLU A O 1
ATOM 807 N N . ILE A 1 106 ? -7.852 8.914 9.078 1 98.69 106 ILE A N 1
ATOM 808 C CA . ILE A 1 106 ? -6.793 7.984 8.711 1 98.69 106 ILE A CA 1
ATOM 809 C C . ILE A 1 106 ? -6.469 7.074 9.898 1 98.69 106 ILE A C 1
ATOM 811 O O . ILE A 1 106 ? -6.031 7.547 10.945 1 98.69 106 ILE A O 1
ATOM 815 N N . VAL A 1 107 ? -6.688 5.793 9.711 1 98.44 107 VAL A N 1
ATOM 816 C CA . VAL A 1 107 ? -6.441 4.859 10.805 1 98.44 107 VAL A CA 1
ATOM 817 C C . VAL A 1 107 ? -5.098 4.164 10.602 1 98.44 107 VAL A C 1
ATOM 819 O O . VAL A 1 107 ? -4.531 3.602 11.539 1 98.44 107 VAL A O 1
ATOM 822 N N . GLY A 1 108 ? -4.629 4.176 9.375 1 98.19 108 GLY A N 1
ATOM 823 C CA . GLY A 1 108 ? -3.348 3.574 9.039 1 98.19 108 GLY A CA 1
ATOM 824 C C . GLY A 1 108 ? -2.664 4.242 7.859 1 98.19 108 GLY A C 1
ATOM 825 O O . GLY A 1 108 ? -3.322 4.633 6.895 1 98.19 108 GLY A O 1
ATOM 826 N N . LEU A 1 109 ? -1.337 4.359 7.891 1 98.5 109 LEU A N 1
ATOM 827 C CA . LEU A 1 109 ? -0.482 4.863 6.82 1 98.5 109 LEU A CA 1
ATOM 828 C C . LEU A 1 109 ? 0.771 4.008 6.676 1 98.5 109 LEU A C 1
ATOM 830 O O . LEU A 1 109 ? 1.514 3.818 7.641 1 98.5 109 LEU A O 1
ATOM 834 N N . TRP A 1 110 ? 0.969 3.393 5.516 1 98.19 110 TRP A N 1
ATOM 835 C CA . TRP A 1 110 ? 2.156 2.621 5.164 1 98.19 110 TRP A CA 1
ATOM 836 C C . TRP A 1 110 ? 3 3.363 4.133 1 98.19 110 TRP A C 1
ATOM 838 O O . TRP A 1 110 ? 2.477 3.848 3.125 1 98.19 110 TRP A O 1
ATOM 848 N N . LEU A 1 111 ? 4.277 3.439 4.387 1 98 111 LEU A N 1
ATOM 849 C CA . LEU A 1 111 ? 5.125 4.27 3.535 1 98 111 LEU A CA 1
ATOM 850 C C . LEU A 1 111 ? 6.293 3.463 2.98 1 98 111 LEU A C 1
ATOM 852 O O . LEU A 1 111 ? 6.84 2.6 3.668 1 98 111 LEU A O 1
ATOM 856 N N . ALA A 1 112 ? 6.66 3.742 1.728 1 97.69 112 ALA A N 1
ATOM 857 C CA . ALA A 1 112 ? 7.891 3.268 1.101 1 97.69 112 ALA A CA 1
ATOM 858 C C . ALA A 1 112 ? 8.445 4.301 0.125 1 97.69 112 ALA A C 1
ATOM 860 O O . ALA A 1 112 ? 7.707 5.16 -0.365 1 97.69 112 ALA A O 1
ATOM 861 N N . ASN A 1 113 ? 9.703 4.215 -0.066 1 95.94 113 ASN A N 1
ATOM 862 C CA . ASN A 1 113 ? 10.328 5.09 -1.052 1 95.94 113 ASN A CA 1
ATOM 863 C C . ASN A 1 113 ? 11.375 4.348 -1.876 1 95.94 113 ASN A C 1
ATOM 865 O O . ASN A 1 113 ? 11.695 3.193 -1.586 1 95.94 113 ASN A O 1
ATOM 869 N N . GLU A 1 114 ? 11.859 4.992 -3.006 1 95.56 114 GLU A N 1
ATOM 870 C CA . GLU A 1 114 ? 12.852 4.391 -3.893 1 95.56 114 GLU A CA 1
ATOM 871 C C . GLU A 1 114 ? 14.211 4.273 -3.205 1 95.56 114 GLU A C 1
ATOM 873 O O . GLU A 1 114 ? 14.508 5.031 -2.279 1 95.56 114 GLU A O 1
ATOM 878 N N . MET B 1 1 ? 15.484 -0.861 -23.328 1 39.75 1 MET B N 1
ATOM 879 C CA . MET B 1 1 ? 16.219 -1.356 -22.172 1 39.75 1 MET B CA 1
ATOM 880 C C . MET B 1 1 ? 15.758 -2.76 -21.781 1 39.75 1 MET B C 1
ATOM 882 O O . MET B 1 1 ? 14.562 -3.023 -21.703 1 39.75 1 MET B O 1
ATOM 886 N N . ARG B 1 2 ? 16.328 -3.656 -22.031 1 46.91 2 ARG B N 1
ATOM 887 C CA . ARG B 1 2 ? 15.969 -5.043 -21.75 1 46.91 2 ARG B CA 1
ATOM 888 C C . ARG B 1 2 ? 15.289 -5.168 -20.391 1 46.91 2 ARG B C 1
ATOM 890 O O . ARG B 1 2 ? 15.789 -4.637 -19.391 1 46.91 2 ARG B O 1
ATOM 897 N N . GLU B 1 3 ? 14.023 -5.121 -20.406 1 59.44 3 GLU B N 1
ATOM 898 C CA . GLU B 1 3 ? 13.352 -5.246 -19.109 1 59.44 3 GLU B CA 1
ATOM 899 C C . GLU B 1 3 ? 13.992 -6.344 -18.266 1 59.44 3 GLU B C 1
ATOM 901 O O . GLU B 1 3 ? 14.117 -7.484 -18.703 1 59.44 3 GLU B O 1
ATOM 906 N N . ASP B 1 4 ? 14.969 -5.934 -17.406 1 78.56 4 ASP B N 1
ATOM 907 C CA . ASP B 1 4 ? 15.602 -6.84 -16.453 1 78.56 4 ASP B CA 1
ATOM 908 C C . ASP B 1 4 ? 14.578 -7.789 -15.836 1 78.56 4 ASP B C 1
ATOM 910 O O . ASP B 1 4 ? 13.539 -7.352 -15.336 1 78.56 4 ASP B O 1
ATOM 914 N N . ALA B 1 5 ? 14.711 -9.086 -16.219 1 87.56 5 ALA B N 1
ATOM 915 C CA . ALA B 1 5 ? 13.797 -10.141 -15.781 1 87.56 5 ALA B CA 1
ATOM 916 C C . ALA B 1 5 ? 13.641 -10.148 -14.266 1 87.56 5 ALA B C 1
ATOM 918 O O . ALA B 1 5 ? 12.656 -10.68 -13.742 1 87.56 5 ALA B O 1
ATOM 919 N N . ASP B 1 6 ? 14.523 -9.43 -13.664 1 92.75 6 ASP B N 1
ATOM 920 C CA . ASP B 1 6 ? 14.5 -9.477 -12.203 1 92.75 6 ASP B CA 1
ATOM 921 C C . ASP B 1 6 ? 14.008 -8.148 -11.625 1 92.75 6 ASP B C 1
ATOM 923 O O . ASP B 1 6 ? 14.016 -7.957 -10.406 1 92.75 6 ASP B O 1
ATOM 927 N N . SER B 1 7 ? 13.562 -7.277 -12.555 1 97 7 SER B N 1
ATOM 928 C CA . SER B 1 7 ? 12.984 -6.043 -12.039 1 97 7 SER B CA 1
ATOM 929 C C . SER B 1 7 ? 11.711 -6.32 -11.234 1 97 7 SER B C 1
ATOM 931 O O . SER B 1 7 ? 11.031 -7.32 -11.469 1 97 7 SER B O 1
ATOM 933 N N . PRO B 1 8 ? 11.453 -5.523 -10.328 1 98.38 8 PRO B N 1
ATOM 934 C CA . PRO B 1 8 ? 10.242 -5.73 -9.539 1 98.38 8 PRO B CA 1
ATOM 935 C C . PRO B 1 8 ? 8.984 -5.867 -10.398 1 98.38 8 PRO B C 1
ATOM 937 O O . PRO B 1 8 ? 8.164 -6.75 -10.164 1 98.38 8 PRO B O 1
ATOM 940 N N . GLU B 1 9 ? 8.82 -5.055 -11.414 1 98.19 9 GLU B N 1
ATOM 941 C CA . GLU B 1 9 ? 7.648 -5.113 -12.281 1 98.19 9 GLU B CA 1
ATOM 942 C C . GLU B 1 9 ? 7.586 -6.438 -13.039 1 98.19 9 GLU B C 1
ATOM 944 O O . GLU B 1 9 ? 6.512 -7.031 -13.172 1 98.19 9 GLU B O 1
ATOM 949 N N . ALA B 1 10 ? 8.727 -6.855 -13.492 1 98.12 10 ALA B N 1
ATOM 950 C CA . ALA B 1 10 ? 8.766 -8.109 -14.242 1 98.12 10 ALA B CA 1
ATOM 951 C C . ALA B 1 10 ? 8.375 -9.289 -13.359 1 98.12 10 ALA B C 1
ATOM 953 O O . ALA B 1 10 ? 7.664 -10.195 -13.805 1 98.12 10 ALA B O 1
ATOM 954 N N . VAL B 1 11 ? 8.875 -9.273 -12.141 1 98.56 11 VAL B N 1
ATOM 955 C CA . VAL B 1 11 ? 8.562 -10.336 -11.188 1 98.56 11 VAL B CA 1
ATOM 956 C C . VAL B 1 11 ? 7.062 -10.375 -10.914 1 98.56 11 VAL B C 1
ATOM 958 O O . VAL B 1 11 ? 6.445 -11.438 -10.945 1 98.56 11 VAL B O 1
ATOM 961 N N . VAL B 1 12 ? 6.43 -9.266 -10.695 1 98.62 12 VAL B N 1
ATOM 962 C CA . VAL B 1 12 ? 5.004 -9.172 -10.398 1 98.62 12 VAL B CA 1
ATOM 963 C C . VAL B 1 12 ? 4.195 -9.57 -11.633 1 98.62 12 VAL B C 1
ATOM 965 O O . VAL B 1 12 ? 3.148 -10.211 -11.516 1 98.62 12 VAL B O 1
ATOM 968 N N . ASP B 1 13 ? 4.719 -9.25 -12.828 1 98.12 13 ASP B N 1
ATOM 969 C CA . ASP B 1 13 ? 4.066 -9.664 -14.07 1 98.12 13 ASP B CA 1
ATOM 970 C C . ASP B 1 13 ? 4.027 -11.188 -14.188 1 98.12 13 ASP B C 1
ATOM 972 O O . ASP B 1 13 ? 3.004 -11.758 -14.562 1 98.12 13 ASP B O 1
ATOM 976 N N . ARG B 1 14 ? 5.168 -11.766 -13.875 1 97.88 14 ARG B N 1
ATOM 977 C CA . ARG B 1 14 ? 5.227 -13.219 -13.938 1 97.88 14 ARG B CA 1
ATOM 978 C C . ARG B 1 14 ? 4.266 -13.852 -12.938 1 97.88 14 ARG B C 1
ATOM 980 O O . ARG B 1 14 ? 3.588 -14.836 -13.25 1 97.88 14 ARG B O 1
ATOM 987 N N . GLN B 1 15 ? 4.227 -13.305 -11.758 1 97.88 15 GLN B N 1
ATOM 988 C CA . GLN B 1 15 ? 3.322 -13.805 -10.727 1 97.88 15 GLN B CA 1
ATOM 989 C C . GLN B 1 15 ? 1.866 -13.688 -11.164 1 97.88 15 GLN B C 1
ATOM 991 O O . GLN B 1 15 ? 1.071 -14.609 -10.953 1 97.88 15 GLN B O 1
ATOM 996 N N . LEU B 1 16 ? 1.514 -12.57 -11.805 1 97.75 16 LEU B N 1
ATOM 997 C CA . LEU B 1 16 ? 0.163 -12.336 -12.305 1 97.75 16 LEU B CA 1
ATOM 998 C C . LEU B 1 16 ? -0.186 -13.336 -13.406 1 97.75 16 LEU B C 1
ATOM 1000 O O . LEU B 1 16 ? -1.3 -13.867 -13.445 1 97.75 16 LEU B O 1
ATOM 1004 N N . ALA B 1 17 ? 0.687 -13.555 -14.305 1 97.06 17 ALA B N 1
ATOM 1005 C CA . ALA B 1 17 ? 0.472 -14.531 -15.367 1 97.06 17 ALA B CA 1
ATOM 1006 C C . ALA B 1 17 ? 0.191 -15.914 -14.781 1 97.06 17 ALA B C 1
ATOM 1008 O O . ALA B 1 17 ? -0.745 -16.594 -15.211 1 97.06 17 ALA B O 1
ATOM 1009 N N . ALA B 1 18 ? 1.029 -16.281 -13.82 1 96.94 18 ALA B N 1
ATOM 1010 C CA . ALA B 1 18 ? 0.834 -17.578 -13.156 1 96.94 18 ALA B CA 1
ATOM 1011 C C . ALA B 1 18 ? -0.521 -17.641 -12.461 1 96.94 18 ALA B C 1
ATOM 1013 O O . ALA B 1 18 ? -1.195 -18.672 -12.484 1 96.94 18 ALA B O 1
ATOM 1014 N N . TYR B 1 19 ? -0.877 -16.531 -11.828 1 96.44 19 TYR B N 1
ATOM 1015 C CA . TYR B 1 19 ? -2.172 -16.406 -11.172 1 96.44 19 TYR B CA 1
ATOM 1016 C C . TYR B 1 19 ? -3.311 -16.641 -12.156 1 96.44 19 TYR B C 1
ATOM 1018 O O . TYR B 1 19 ? -4.207 -17.453 -11.898 1 96.44 19 TYR B O 1
ATOM 1026 N N . ASN B 1 20 ? -3.283 -16.094 -13.328 1 95.81 20 ASN B N 1
ATOM 1027 C CA . ASN B 1 20 ? -4.34 -16.172 -14.336 1 95.81 20 ASN B CA 1
ATOM 1028 C C . ASN B 1 20 ? -4.336 -17.516 -15.055 1 95.81 20 ASN B C 1
ATOM 1030 O O . ASN B 1 20 ? -5.375 -17.969 -15.531 1 95.81 20 ASN B O 1
ATOM 1034 N N . ASP B 1 21 ? -3.191 -18.141 -15.055 1 94.12 21 ASP B N 1
ATOM 1035 C CA . ASP B 1 21 ? -3.072 -19.469 -15.656 1 94.12 21 ASP B CA 1
ATO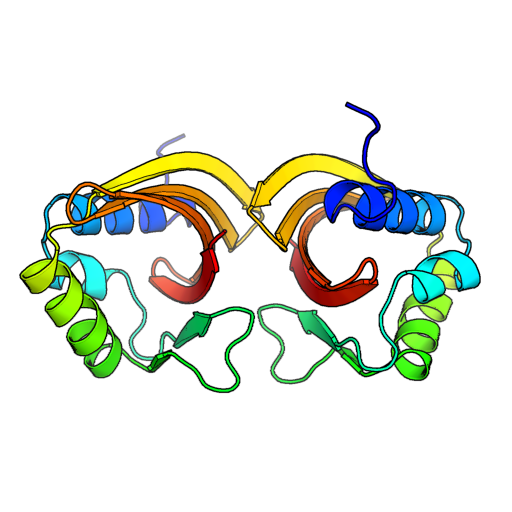M 1036 C C . ASP B 1 21 ? -3.518 -20.562 -14.68 1 94.12 21 ASP B C 1
ATOM 1038 O O . ASP B 1 21 ? -3.625 -21.719 -15.055 1 94.12 21 ASP B O 1
ATOM 1042 N N . GLY B 1 22 ? -3.705 -20.219 -13.453 1 92.38 22 GLY B N 1
ATOM 1043 C CA . GLY B 1 22 ? -4.02 -21.203 -12.43 1 92.38 22 GLY B CA 1
ATOM 1044 C C . GLY B 1 22 ? -2.85 -22.109 -12.094 1 92.38 22 GLY B C 1
ATOM 1045 O O . GLY B 1 22 ? -3.043 -23.234 -11.641 1 92.38 22 GLY B O 1
ATOM 1046 N N . ASP B 1 23 ? -1.663 -21.594 -12.359 1 94.19 23 ASP B N 1
ATOM 1047 C CA . ASP B 1 23 ? -0.44 -22.359 -12.094 1 94.19 23 ASP B CA 1
ATOM 1048 C C . ASP B 1 23 ? 0.126 -22.016 -10.719 1 94.19 23 ASP B C 1
ATOM 1050 O O . ASP B 1 23 ? 1.013 -21.172 -10.602 1 94.19 23 ASP B O 1
ATOM 1054 N N . VAL B 1 24 ? -0.297 -22.75 -9.719 1 94.38 24 VAL B N 1
ATOM 1055 C CA . VAL B 1 24 ? 0.025 -22.438 -8.328 1 94.38 24 VAL B CA 1
ATOM 1056 C C . VAL B 1 24 ? 1.527 -22.578 -8.102 1 94.38 24 VAL B C 1
ATOM 1058 O O . VAL B 1 24 ? 2.131 -21.797 -7.367 1 94.38 24 VAL B O 1
ATOM 1061 N N . ASP B 1 25 ? 2.148 -23.578 -8.719 1 95.19 25 ASP B N 1
ATOM 1062 C CA . ASP B 1 25 ? 3.582 -23.797 -8.547 1 95.19 25 ASP B CA 1
ATOM 1063 C C . ASP B 1 25 ? 4.379 -22.594 -9.062 1 95.19 25 ASP B C 1
ATOM 1065 O O . ASP B 1 25 ? 5.258 -22.078 -8.367 1 95.19 25 ASP B O 1
ATOM 1069 N N . ALA B 1 26 ? 4.047 -22.141 -10.242 1 96.69 26 ALA B N 1
ATOM 1070 C CA . ALA B 1 26 ? 4.723 -20.984 -10.82 1 96.69 26 ALA B CA 1
ATOM 1071 C C . ALA B 1 26 ? 4.445 -19.719 -10 1 96.69 26 ALA B C 1
ATOM 1073 O O . ALA B 1 26 ? 5.32 -18.875 -9.836 1 96.69 26 ALA B O 1
ATOM 1074 N N . PHE B 1 27 ? 3.217 -19.625 -9.516 1 97.62 27 PHE B N 1
ATOM 1075 C CA . PHE B 1 27 ? 2.797 -18.5 -8.695 1 97.62 27 PHE B CA 1
ATOM 1076 C C . PHE B 1 27 ? 3.641 -18.391 -7.434 1 97.62 27 PHE B C 1
ATOM 1078 O O . PHE B 1 27 ? 4.223 -17.344 -7.148 1 97.62 27 PHE B O 1
ATOM 1085 N N . VAL B 1 28 ? 3.803 -19.484 -6.727 1 97.44 28 VAL B N 1
ATOM 1086 C CA . VAL B 1 28 ? 4.492 -19.516 -5.441 1 97.44 28 VAL B CA 1
ATOM 1087 C C . VAL B 1 28 ? 5.996 -19.359 -5.656 1 97.44 28 VAL B C 1
ATOM 1089 O O . VAL B 1 28 ? 6.691 -18.766 -4.828 1 97.44 28 VAL B O 1
ATOM 1092 N N . ALA B 1 29 ? 6.512 -19.797 -6.789 1 97.25 29 ALA B N 1
ATOM 1093 C CA . ALA B 1 29 ? 7.938 -19.766 -7.098 1 97.25 29 ALA B CA 1
ATOM 1094 C C . ALA B 1 29 ? 8.445 -18.328 -7.168 1 97.25 29 ALA B C 1
ATOM 1096 O O . ALA B 1 29 ? 9.648 -18.078 -7.078 1 97.25 29 ALA B O 1
ATOM 1097 N N . GLU B 1 30 ? 7.531 -17.391 -7.352 1 98.19 30 GLU B N 1
ATOM 1098 C CA . GLU B 1 30 ? 7.93 -15.984 -7.445 1 98.19 30 GLU B CA 1
ATOM 1099 C C . GLU B 1 30 ? 8.188 -15.391 -6.062 1 98.19 30 GLU B C 1
ATOM 1101 O O . GLU B 1 30 ? 8.758 -14.297 -5.945 1 98.19 30 GLU B O 1
ATOM 1106 N N . PHE B 1 31 ? 7.777 -16.125 -4.98 1 98.5 31 PHE B N 1
ATOM 1107 C CA . PHE B 1 31 ? 7.934 -15.641 -3.613 1 98.5 31 PHE B CA 1
ATOM 1108 C C . PHE B 1 31 ? 9.25 -16.125 -3.02 1 98.5 31 PHE B C 1
ATOM 1110 O O . PHE B 1 31 ? 9.734 -17.203 -3.359 1 98.5 31 PHE B O 1
ATOM 1117 N N . ALA B 1 32 ? 9.844 -15.281 -2.164 1 98.12 32 ALA B N 1
ATOM 1118 C CA . ALA B 1 32 ? 10.961 -15.719 -1.336 1 98.12 32 ALA B CA 1
ATOM 1119 C C . ALA B 1 32 ? 10.531 -16.781 -0.334 1 98.12 32 ALA B C 1
ATOM 1121 O O . ALA B 1 32 ? 9.344 -16.875 0.004 1 98.12 32 ALA B O 1
ATOM 1122 N N . GLU B 1 33 ? 11.438 -17.531 0.171 1 96.62 33 GLU B N 1
ATOM 1123 C CA . GLU B 1 33 ? 11.18 -18.656 1.074 1 96.62 33 GLU B CA 1
ATOM 1124 C C . GLU B 1 33 ? 10.469 -18.188 2.342 1 96.62 33 GLU B C 1
ATOM 1126 O O . GLU B 1 33 ? 9.633 -18.906 2.893 1 96.62 33 GLU B O 1
ATOM 1131 N N . ASP B 1 34 ? 10.742 -17 2.748 1 96.56 34 ASP B N 1
ATOM 1132 C CA . ASP B 1 34 ? 10.188 -16.484 3.994 1 96.56 34 ASP B CA 1
ATOM 1133 C C . ASP B 1 34 ? 9.203 -15.344 3.73 1 96.56 34 ASP B C 1
ATOM 1135 O O . ASP B 1 34 ? 8.969 -14.5 4.602 1 96.56 34 ASP B O 1
ATOM 1139 N N . ALA B 1 35 ? 8.703 -15.281 2.531 1 98.31 35 ALA B N 1
ATOM 1140 C CA . ALA B 1 35 ? 7.801 -14.195 2.152 1 98.31 35 ALA B CA 1
ATOM 1141 C C . ALA B 1 35 ? 6.57 -14.172 3.053 1 98.31 35 ALA B C 1
ATOM 1143 O O . ALA B 1 35 ? 6.152 -15.203 3.572 1 98.31 35 ALA B O 1
ATOM 1144 N N . VAL B 1 36 ? 6.043 -13 3.238 1 97.69 36 VAL B N 1
ATOM 1145 C CA . VAL B 1 36 ? 4.859 -12.812 4.066 1 97.69 36 VAL B CA 1
ATOM 1146 C C . VAL B 1 36 ? 3.732 -12.211 3.229 1 97.69 36 VAL B C 1
ATOM 1148 O O . VAL B 1 36 ? 3.947 -11.25 2.486 1 97.69 36 VAL B O 1
ATOM 1151 N N . VAL B 1 37 ? 2.557 -12.766 3.268 1 98 37 VAL B N 1
ATOM 1152 C CA . VAL B 1 37 ? 1.334 -12.25 2.662 1 98 37 VAL B CA 1
ATOM 1153 C C . VAL B 1 37 ? 0.365 -11.805 3.758 1 98 37 VAL B C 1
ATOM 1155 O O . VAL B 1 37 ? 0.028 -12.586 4.648 1 98 37 VAL B O 1
ATOM 1158 N N . THR B 1 38 ? -0.057 -10.609 3.705 1 97.5 38 THR B N 1
ATOM 1159 C CA . THR B 1 38 ? -0.912 -10.094 4.77 1 97.5 38 THR B CA 1
ATOM 1160 C C . THR B 1 38 ? -1.941 -9.117 4.211 1 97.5 38 THR B C 1
ATOM 1162 O O . THR B 1 38 ? -1.7 -8.469 3.191 1 97.5 38 THR B O 1
ATOM 1165 N N . GLY B 1 39 ? -3.121 -9.047 4.812 1 96.75 39 GLY B N 1
ATOM 1166 C CA . GLY B 1 39 ? -4.047 -7.953 4.59 1 96.75 39 GLY B CA 1
ATOM 1167 C C . GLY B 1 39 ? -3.678 -6.695 5.352 1 96.75 39 GLY B C 1
ATOM 1168 O O . GLY B 1 39 ? -3.127 -6.77 6.453 1 96.75 39 GLY B O 1
ATOM 1169 N N . PHE B 1 40 ? -3.992 -5.551 4.789 1 94.62 40 PHE B N 1
ATOM 1170 C CA . PHE B 1 40 ? -3.666 -4.289 5.445 1 94.62 40 PHE B CA 1
ATOM 1171 C C . PHE B 1 40 ? -4.344 -4.199 6.809 1 94.62 40 PHE B C 1
ATOM 1173 O O . PHE B 1 40 ? -3.811 -3.58 7.734 1 94.62 40 PHE B O 1
ATOM 1180 N N . ASP B 1 41 ? -5.465 -4.781 6.922 1 88.75 41 ASP B N 1
ATOM 1181 C CA . ASP B 1 41 ? -6.234 -4.645 8.156 1 88.75 41 ASP B CA 1
ATOM 1182 C C . ASP B 1 41 ? -6.148 -5.91 9 1 88.75 41 ASP B C 1
ATOM 1184 O O . ASP B 1 41 ? -6.902 -6.074 9.961 1 88.75 41 ASP B O 1
ATOM 1188 N N . ASP B 1 42 ? -5.254 -6.82 8.633 1 88.81 42 ASP B N 1
ATOM 1189 C CA . ASP B 1 42 ? -5.156 -8.078 9.367 1 88.81 42 ASP B CA 1
ATOM 1190 C C . ASP B 1 42 ? -4.273 -7.918 10.602 1 88.81 42 ASP B C 1
ATOM 1192 O O . ASP B 1 42 ? -3.238 -7.246 10.555 1 88.81 42 ASP B O 1
ATOM 1196 N N . ALA B 1 43 ? -4.672 -8.508 11.633 1 85.5 43 ALA B N 1
ATOM 1197 C CA . ALA B 1 43 ? -3.854 -8.523 12.844 1 85.5 43 ALA B CA 1
ATOM 1198 C C . ALA B 1 43 ? -2.678 -9.484 12.695 1 85.5 43 ALA B C 1
ATOM 1200 O O . ALA B 1 43 ? -1.627 -9.289 13.305 1 85.5 43 ALA B O 1
ATOM 1201 N N . GLU B 1 44 ? -2.914 -10.539 11.953 1 92 44 GLU B N 1
ATOM 1202 C CA . GLU B 1 44 ? -1.904 -11.555 11.664 1 92 44 GLU B CA 1
ATOM 1203 C C . GLU B 1 44 ? -1.788 -11.805 10.164 1 92 44 GLU B C 1
ATOM 1205 O O . GLU B 1 44 ? -2.756 -11.617 9.422 1 92 44 GLU B O 1
ATOM 1210 N N . PRO B 1 45 ? -0.534 -12.211 9.844 1 96.75 45 PRO B N 1
ATOM 1211 C CA . PRO B 1 45 ? -0.376 -12.523 8.414 1 96.75 45 PRO B CA 1
ATOM 1212 C C . PRO B 1 45 ? -1.275 -13.664 7.957 1 96.75 45 PRO B C 1
ATOM 1214 O O . PRO B 1 45 ? -1.584 -14.57 8.742 1 96.75 45 PRO B O 1
ATOM 1217 N N . MET B 1 46 ? -1.708 -13.625 6.688 1 97.06 46 MET B N 1
ATOM 1218 C CA . MET B 1 46 ? -2.5 -14.68 6.066 1 97.06 46 MET B CA 1
ATOM 1219 C C . MET B 1 46 ? -1.646 -15.922 5.809 1 97.06 46 MET B C 1
ATOM 1221 O O . MET B 1 46 ? -2.129 -17.047 5.93 1 97.06 46 MET B O 1
ATOM 1225 N N . ALA B 1 47 ? -0.412 -15.688 5.41 1 97.81 47 ALA B N 1
ATOM 1226 C CA . ALA B 1 47 ? 0.525 -16.766 5.098 1 97.81 47 ALA B CA 1
ATOM 1227 C C . ALA B 1 47 ? 1.968 -16.312 5.297 1 97.81 47 ALA B C 1
ATOM 1229 O O . ALA B 1 47 ? 2.316 -15.172 4.984 1 97.81 47 ALA B O 1
ATOM 1230 N N . VAL B 1 48 ? 2.77 -17.219 5.875 1 97.75 48 VAL B N 1
ATOM 1231 C CA . VAL B 1 48 ? 4.199 -17 6.059 1 97.75 48 VAL B CA 1
ATOM 1232 C C . VAL B 1 48 ? 4.984 -18.156 5.453 1 97.75 48 VAL B C 1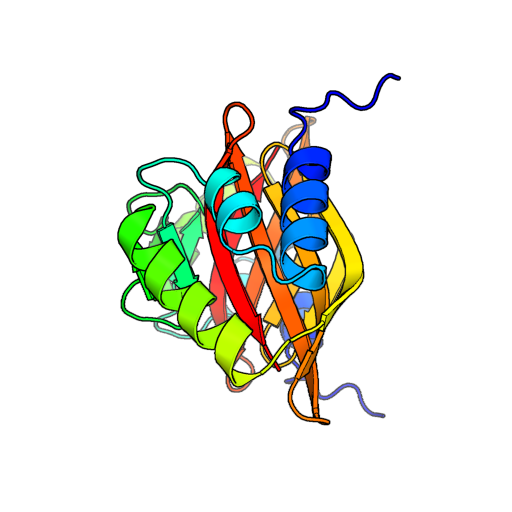
ATOM 1234 O O . VAL B 1 48 ? 4.805 -19.312 5.852 1 97.75 48 VAL B O 1
ATOM 1237 N N . GLY B 1 49 ? 5.75 -17.797 4.492 1 97.69 49 GLY B N 1
ATOM 1238 C CA . GLY B 1 49 ? 6.582 -18.812 3.863 1 97.69 49 GLY B CA 1
ATOM 1239 C C . GLY B 1 49 ? 5.887 -19.531 2.721 1 97.69 49 GLY B C 1
ATOM 1240 O O . GLY B 1 49 ? 4.664 -19.453 2.582 1 97.69 49 GLY B O 1
ATOM 1241 N N . GLU B 1 50 ? 6.711 -20.125 1.976 1 95.69 50 GLU B N 1
ATOM 1242 C CA . GLU B 1 50 ? 6.27 -20.766 0.736 1 95.69 50 GLU B CA 1
ATOM 1243 C C . GLU B 1 50 ? 5.16 -21.781 0.998 1 95.69 50 GLU B C 1
ATOM 1245 O O . GLU B 1 50 ? 4.156 -21.812 0.28 1 95.69 50 GLU B O 1
ATOM 1250 N N . ALA B 1 51 ? 5.328 -22.594 1.972 1 95.88 51 ALA B N 1
ATOM 1251 C CA . ALA B 1 51 ? 4.371 -23.656 2.242 1 95.88 51 ALA B CA 1
ATOM 1252 C C . ALA B 1 51 ? 2.986 -23.094 2.539 1 95.88 51 ALA B C 1
ATOM 1254 O O . ALA B 1 51 ? 1.987 -23.562 1.979 1 95.88 51 ALA B O 1
ATOM 1255 N N . GLU B 1 52 ? 2.92 -22.109 3.42 1 97.31 52 GLU B N 1
ATOM 1256 C CA . GLU B 1 52 ? 1.636 -21.516 3.768 1 97.31 52 GLU B CA 1
ATOM 1257 C C . GLU B 1 52 ? 1.042 -20.75 2.582 1 97.31 52 GLU B C 1
ATOM 1259 O O . GLU B 1 52 ? -0.177 -20.734 2.402 1 97.31 52 GLU B O 1
ATOM 1264 N N . ILE B 1 53 ? 1.853 -20.094 1.803 1 97.81 53 ILE B N 1
ATOM 1265 C CA . ILE B 1 53 ? 1.383 -19.375 0.625 1 97.81 53 ILE B CA 1
ATOM 1266 C C . ILE B 1 53 ? 0.807 -20.375 -0.388 1 97.81 53 ILE B C 1
ATOM 1268 O O . ILE B 1 53 ? -0.251 -20.125 -0.973 1 97.81 53 ILE B O 1
ATOM 1272 N N . GLN B 1 54 ? 1.521 -21.453 -0.559 1 96 54 GLN B N 1
ATOM 1273 C CA . GLN B 1 54 ? 1.029 -22.516 -1.446 1 96 54 GLN B CA 1
ATOM 1274 C C . GLN B 1 54 ? -0.342 -23.016 -1 1 96 54 GLN B C 1
ATOM 1276 O O . GLN B 1 54 ? -1.23 -23.219 -1.827 1 96 54 GLN B O 1
ATOM 1281 N N . GLU B 1 55 ? -0.46 -23.25 0.236 1 95.62 55 GLU B N 1
ATOM 1282 C CA . GLU B 1 55 ? -1.729 -23.734 0.771 1 95.62 55 GLU B CA 1
ATOM 1283 C C . GLU B 1 55 ? -2.842 -22.703 0.562 1 95.62 55 GLU B C 1
ATOM 1285 O O . GLU B 1 55 ? -3.938 -23.062 0.118 1 95.62 55 GLU B O 1
ATOM 1290 N N . LEU B 1 56 ? -2.568 -21.5 0.875 1 94.5 56 LEU B N 1
ATOM 1291 C CA . LEU B 1 56 ? -3.541 -20.422 0.77 1 94.5 56 LEU B CA 1
ATOM 1292 C C . LEU B 1 56 ? -4.027 -20.266 -0.667 1 94.5 56 LEU B C 1
ATOM 1294 O O . LEU B 1 56 ? -5.234 -20.312 -0.927 1 94.5 56 LEU B O 1
ATOM 1298 N N . TYR B 1 57 ? -3.176 -20.172 -1.609 1 94 57 TYR B N 1
ATOM 1299 C CA . TYR B 1 57 ? -3.551 -19.859 -2.984 1 94 57 TYR B CA 1
ATOM 1300 C C . TYR B 1 57 ? -3.941 -21.125 -3.738 1 94 57 TYR B C 1
ATOM 1302 O O . TYR B 1 57 ? -4.73 -21.078 -4.684 1 94 57 TYR B O 1
ATOM 1310 N N . GLY B 1 58 ? -3.363 -22.25 -3.359 1 91.12 58 GLY B N 1
ATOM 1311 C CA . GLY B 1 58 ? -3.846 -23.516 -3.914 1 91.12 58 GLY B CA 1
ATOM 1312 C C . GLY B 1 58 ? -5.336 -23.719 -3.715 1 91.12 58 GLY B C 1
ATOM 1313 O O . GLY B 1 58 ? -6.047 -24.078 -4.652 1 91.12 58 GLY B O 1
ATOM 1314 N N . GLN B 1 59 ? -5.746 -23.469 -2.596 1 88.88 59 GLN B N 1
ATOM 1315 C CA . GLN B 1 59 ? -7.164 -23.578 -2.268 1 88.88 59 GLN B CA 1
ATOM 1316 C C . GLN B 1 59 ? -8 -22.578 -3.066 1 88.88 59 GLN B C 1
ATOM 1318 O O . GLN B 1 59 ? -9.078 -22.922 -3.553 1 88.88 59 GLN B O 1
ATOM 1323 N N . GLN B 1 60 ? -7.551 -21.438 -3.209 1 86.69 60 GLN B N 1
ATOM 1324 C CA . GLN B 1 60 ? -8.289 -20.391 -3.895 1 86.69 60 GLN B CA 1
ATOM 1325 C C . GLN B 1 60 ? -8.406 -20.672 -5.387 1 86.69 60 GLN B C 1
ATOM 1327 O O . GLN B 1 60 ? -9.469 -20.484 -5.984 1 86.69 60 GLN B O 1
ATOM 1332 N N . PHE B 1 61 ? -7.34 -21.094 -5.953 1 89.31 61 PHE B N 1
ATOM 1333 C CA . PHE B 1 61 ? -7.332 -21.406 -7.379 1 89.31 61 PHE B CA 1
ATOM 1334 C C . PHE B 1 61 ? -8.289 -22.547 -7.688 1 89.31 61 PHE B C 1
ATOM 1336 O O . PHE B 1 61 ? -9.023 -22.5 -8.672 1 89.31 61 PHE B O 1
ATOM 1343 N N . GLU B 1 62 ? -8.211 -23.5 -6.887 1 84.31 62 GLU B N 1
ATOM 1344 C CA . GLU B 1 62 ? -9.055 -24.672 -7.086 1 84.31 62 GLU B CA 1
ATOM 1345 C C . GLU B 1 62 ? -10.531 -24.344 -6.898 1 84.31 62 GLU B C 1
ATOM 1347 O O . GLU B 1 62 ? -11.383 -24.797 -7.656 1 84.31 62 GLU B O 1
ATOM 1352 N N . ALA B 1 63 ? -10.742 -23.469 -6.02 1 84.5 63 ALA B N 1
ATOM 1353 C CA . ALA B 1 63 ? -12.133 -23.203 -5.641 1 84.5 63 ALA B CA 1
ATOM 1354 C C . ALA B 1 63 ? -12.781 -22.219 -6.602 1 84.5 63 ALA B C 1
ATOM 1356 O O . ALA B 1 63 ? -13.969 -22.344 -6.922 1 84.5 63 ALA B O 1
ATOM 1357 N N . PHE B 1 64 ? -12.039 -21.25 -7.16 1 84.25 64 PHE B N 1
ATOM 1358 C CA . PHE B 1 64 ? -12.727 -20.125 -7.762 1 84.25 64 PHE B CA 1
ATOM 1359 C C . PHE B 1 64 ? -12.195 -19.859 -9.164 1 84.25 64 PHE B C 1
ATOM 1361 O O . PHE B 1 64 ? -12.812 -19.125 -9.938 1 84.25 64 PHE B O 1
ATOM 1368 N N . SER B 1 65 ? -11.109 -20.391 -9.523 1 85.62 65 SER B N 1
ATOM 1369 C CA . SER B 1 65 ? -10.453 -20.062 -10.789 1 85.62 65 SER B CA 1
ATOM 1370 C C . SER B 1 65 ? -10.469 -18.562 -11.055 1 85.62 65 SER B C 1
ATOM 1372 O O . SER B 1 65 ? -11 -18.125 -12.078 1 85.62 65 SER B O 1
ATOM 1374 N N . PRO B 1 66 ? -9.883 -17.797 -10.164 1 91.12 66 PRO B N 1
ATOM 1375 C CA . PRO B 1 66 ? -9.977 -16.344 -10.297 1 91.12 66 PRO B CA 1
ATOM 1376 C C . PRO B 1 66 ? -9.117 -15.797 -11.43 1 91.12 66 PRO B C 1
ATOM 1378 O O . PRO B 1 66 ? -8.148 -16.438 -11.836 1 91.12 66 PRO B O 1
ATOM 1381 N N . GLU B 1 67 ? -9.578 -14.625 -11.891 1 95.19 67 GLU B N 1
ATOM 1382 C CA . GLU B 1 67 ? -8.828 -13.844 -12.875 1 95.19 67 GLU B CA 1
ATOM 1383 C C . GLU B 1 67 ? -8.641 -12.406 -12.406 1 95.19 67 GLU B C 1
ATOM 1385 O O . GLU B 1 67 ? -9.555 -11.812 -11.828 1 95.19 67 GLU B O 1
ATOM 1390 N N . ALA B 1 68 ? -7.457 -11.961 -12.695 1 97 68 ALA B N 1
ATOM 1391 C CA . ALA B 1 68 ? -7.152 -10.586 -12.289 1 97 68 ALA B CA 1
ATOM 1392 C C . ALA B 1 68 ? -6.668 -9.766 -13.477 1 97 68 ALA B C 1
ATOM 1394 O O . ALA B 1 68 ? -5.918 -10.258 -14.32 1 97 68 ALA B O 1
ATOM 1395 N N . GLU B 1 69 ? -7.137 -8.578 -13.539 1 97.88 69 GLU B N 1
ATOM 1396 C CA . GLU B 1 69 ? -6.684 -7.582 -14.508 1 97.88 69 GLU B CA 1
ATOM 1397 C C . GLU B 1 69 ? -6.117 -6.352 -13.805 1 97.88 69 GLU B C 1
ATOM 1399 O O . GLU B 1 69 ? -6.75 -5.793 -12.906 1 97.88 69 GLU B O 1
ATOM 1404 N N . VAL B 1 70 ? -4.93 -5.984 -14.195 1 98.56 70 VAL B N 1
ATOM 1405 C CA . VAL B 1 70 ? -4.332 -4.781 -13.633 1 98.56 70 VAL B CA 1
ATOM 1406 C C . VAL B 1 70 ? -4.941 -3.543 -14.289 1 98.56 70 VAL B C 1
ATOM 1408 O O . VAL B 1 70 ? -4.844 -3.367 -15.508 1 98.56 70 VAL B O 1
ATOM 1411 N N . LEU B 1 71 ? -5.52 -2.709 -13.523 1 98.44 71 LEU B N 1
ATOM 1412 C CA . LEU B 1 71 ? -6.129 -1.474 -14.008 1 98.44 71 LEU B CA 1
ATOM 1413 C C . LEU B 1 71 ? -5.109 -0.34 -14.039 1 98.44 71 LEU B C 1
ATOM 1415 O O . LEU B 1 71 ? -5.148 0.511 -14.93 1 98.44 71 LEU B O 1
ATOM 1419 N N . SER B 1 72 ? -4.262 -0.256 -13.117 1 98.44 72 SER B N 1
ATOM 1420 C CA . SER B 1 72 ? -3.154 0.69 -13.031 1 98.44 72 SER B CA 1
ATOM 1421 C C . SER B 1 72 ? -2.043 0.161 -12.133 1 98.44 72 SER B C 1
ATOM 1423 O O . SER B 1 72 ? -2.266 -0.751 -11.328 1 98.44 72 SER B O 1
ATOM 1425 N N . ARG B 1 73 ? -0.819 0.657 -12.406 1 98.75 73 ARG B N 1
ATOM 1426 C CA . ARG B 1 73 ? 0.351 0.209 -11.664 1 98.75 73 ARG B CA 1
ATOM 1427 C C . ARG B 1 73 ? 1.235 1.388 -11.273 1 98.75 73 ARG B C 1
ATOM 1429 O O . ARG B 1 73 ? 1.432 2.312 -12.062 1 98.75 73 ARG B O 1
ATOM 1436 N N . ILE B 1 74 ? 1.674 1.328 -9.992 1 98.62 74 ILE B N 1
ATOM 1437 C CA . ILE B 1 74 ? 2.707 2.223 -9.477 1 98.62 74 ILE B CA 1
ATOM 1438 C C . ILE B 1 74 ? 3.967 1.422 -9.156 1 98.62 74 ILE B C 1
ATOM 1440 O O . ILE B 1 74 ? 3.895 0.362 -8.531 1 98.62 74 ILE B O 1
ATOM 1444 N N . ALA B 1 75 ? 5.098 1.863 -9.664 1 98.31 75 ALA B N 1
ATOM 1445 C CA . ALA B 1 75 ? 6.379 1.251 -9.328 1 98.31 75 ALA B CA 1
ATOM 1446 C C . ALA B 1 75 ? 7.336 2.277 -8.727 1 98.31 75 ALA B C 1
ATOM 1448 O O . ALA B 1 75 ? 7.559 3.34 -9.312 1 98.31 75 ALA B O 1
ATOM 1449 N N . VAL B 1 76 ? 7.777 1.973 -7.523 1 98.19 76 VAL B N 1
ATOM 1450 C CA . VAL B 1 76 ? 8.727 2.826 -6.82 1 98.19 76 VAL B CA 1
ATOM 1451 C C . VAL B 1 76 ? 9.797 1.966 -6.148 1 98.19 76 VAL B C 1
ATOM 1453 O O . VAL B 1 76 ? 9.531 1.3 -5.145 1 98.19 76 VAL B O 1
ATOM 1456 N N . GLY B 1 77 ? 11.047 2.029 -6.68 1 97 77 GLY B N 1
ATOM 1457 C CA . GLY B 1 77 ? 12.109 1.217 -6.105 1 97 77 GLY B CA 1
ATOM 1458 C C . GLY B 1 77 ? 11.789 -0.266 -6.098 1 97 77 GLY B C 1
ATOM 1459 O O . GLY B 1 77 ? 11.477 -0.844 -7.137 1 97 77 GLY B O 1
ATOM 1460 N N . GLU B 1 78 ? 11.742 -0.84 -4.887 1 97.94 78 GLU B N 1
ATOM 1461 C CA . GLU B 1 78 ? 11.5 -2.268 -4.703 1 97.94 78 GLU B CA 1
ATOM 1462 C C . GLU B 1 78 ? 10.008 -2.576 -4.691 1 97.94 78 GLU B C 1
ATOM 1464 O O . GLU B 1 78 ? 9.609 -3.734 -4.566 1 97.94 78 GLU B O 1
ATOM 1469 N N . TYR B 1 79 ? 9.188 -1.545 -4.867 1 98.75 79 TYR B N 1
ATOM 1470 C CA . TYR B 1 79 ? 7.762 -1.739 -4.613 1 98.75 79 TYR B CA 1
ATOM 1471 C C . TYR B 1 79 ? 6.957 -1.602 -5.898 1 98.75 79 TYR B C 1
ATOM 1473 O O . TYR B 1 79 ? 7.242 -0.737 -6.73 1 98.75 79 TYR B O 1
ATOM 1481 N N . VAL B 1 80 ? 6.035 -2.414 -6.043 1 98.81 80 VAL B N 1
ATOM 1482 C CA . VAL B 1 80 ? 5.031 -2.375 -7.105 1 98.81 80 VAL B CA 1
ATOM 1483 C C . VAL B 1 80 ? 3.633 -2.412 -6.492 1 98.81 80 VAL B C 1
ATOM 1485 O O . VAL B 1 80 ? 3.348 -3.244 -5.629 1 98.81 80 VAL B O 1
ATOM 1488 N N . VAL B 1 81 ? 2.77 -1.479 -6.883 1 98.88 81 VAL B N 1
ATOM 1489 C CA . VAL B 1 81 ? 1.375 -1.438 -6.453 1 98.88 81 VAL B CA 1
ATOM 1490 C C . VAL B 1 81 ? 0.457 -1.69 -7.648 1 98.88 81 VAL B C 1
ATOM 1492 O O . VAL B 1 81 ? 0.519 -0.974 -8.648 1 98.88 81 VAL B O 1
ATOM 1495 N N . ASP B 1 82 ? -0.354 -2.697 -7.523 1 98.88 82 ASP B N 1
ATOM 1496 C CA . ASP B 1 82 ? -1.326 -2.988 -8.57 1 98.88 82 ASP B CA 1
ATOM 1497 C C . ASP B 1 82 ? -2.748 -2.691 -8.102 1 98.88 82 ASP B C 1
ATOM 1499 O O . ASP B 1 82 ? -3.164 -3.156 -7.035 1 98.88 82 ASP B O 1
ATOM 1503 N N . HIS B 1 83 ? -3.447 -1.867 -8.797 1 98.81 83 HIS B N 1
ATOM 1504 C CA . HIS B 1 83 ? -4.906 -1.808 -8.797 1 98.81 83 HIS B CA 1
ATOM 1505 C C . HIS B 1 83 ? -5.5 -2.859 -9.727 1 98.81 83 HIS B C 1
ATOM 1507 O O . HIS B 1 83 ? -5.254 -2.834 -10.93 1 98.81 83 HIS B O 1
ATOM 1513 N N . GLU B 1 84 ? -6.227 -3.764 -9.109 1 98.44 84 GLU B N 1
ATOM 1514 C CA . GLU B 1 84 ? -6.664 -4.906 -9.906 1 98.44 84 GLU B CA 1
ATOM 1515 C C . GLU B 1 84 ? -8.188 -5.055 -9.867 1 98.44 84 GLU B C 1
ATOM 1517 O O . GLU B 1 84 ? -8.828 -4.672 -8.883 1 98.44 84 GLU B O 1
ATOM 1522 N N . ARG B 1 85 ? -8.727 -5.566 -10.961 1 98.19 85 ARG B N 1
ATOM 1523 C CA . ARG B 1 85 ? -10.062 -6.141 -10.992 1 98.19 85 ARG B CA 1
ATOM 1524 C C . ARG B 1 85 ? -10.016 -7.664 -10.938 1 98.19 85 ARG B C 1
ATOM 1526 O O . ARG B 1 85 ? -9.406 -8.297 -11.805 1 98.19 85 ARG B O 1
ATOM 1533 N N . ILE B 1 86 ? -10.547 -8.172 -9.898 1 97 86 ILE B N 1
ATOM 1534 C CA . ILE B 1 86 ? -10.547 -9.617 -9.703 1 97 86 ILE B CA 1
ATOM 1535 C C . ILE B 1 86 ? -11.93 -10.18 -10.023 1 97 86 ILE B C 1
ATOM 1537 O O . ILE B 1 86 ? -12.945 -9.672 -9.547 1 97 86 ILE B O 1
ATOM 1541 N N . GLU B 1 87 ? -11.961 -11.086 -10.859 1 95 87 GLU B N 1
ATOM 1542 C CA . GLU B 1 87 ? -13.18 -11.836 -11.172 1 95 87 GLU B CA 1
ATOM 1543 C C . GLU B 1 87 ? -13.133 -13.242 -10.578 1 95 87 GLU B C 1
ATOM 1545 O O . GLU B 1 87 ? -12.172 -13.977 -10.797 1 95 87 GLU B O 1
ATOM 1550 N N . GLN B 1 88 ? -14.117 -13.453 -9.758 1 88.69 88 GLN B N 1
ATOM 1551 C CA . GLN B 1 88 ? -14.211 -14.781 -9.141 1 88.69 88 GLN B CA 1
ATOM 1552 C C . GLN B 1 88 ? -15.664 -15.195 -8.961 1 88.69 88 GLN B C 1
ATOM 1554 O O . GLN B 1 88 ? -16.469 -14.445 -8.398 1 88.69 88 GLN B O 1
ATOM 1559 N N . ALA B 1 89 ? -15.922 -16.406 -9.438 1 86.25 89 ALA B N 1
ATOM 1560 C CA . ALA B 1 89 ? -17.25 -16.984 -9.273 1 86.25 89 ALA B CA 1
ATOM 1561 C C . ALA B 1 89 ? -18.328 -16.047 -9.805 1 86.25 89 ALA B C 1
ATOM 1563 O O . ALA B 1 89 ? -19.375 -15.875 -9.172 1 86.25 89 ALA B O 1
ATOM 1564 N N . GLY B 1 90 ? -18.078 -15.391 -10.805 1 87.69 90 GLY B N 1
ATOM 1565 C CA . GLY B 1 90 ? -19.062 -14.539 -11.469 1 87.69 90 GLY B CA 1
ATOM 1566 C C . GLY B 1 90 ? -19.156 -13.156 -10.852 1 87.69 90 GLY B C 1
ATOM 1567 O O . GLY B 1 90 ? -19.984 -12.344 -11.281 1 87.69 90 GLY B O 1
ATOM 1568 N N . GLU B 1 91 ? -18.391 -12.945 -9.859 1 93 91 GLU B N 1
ATOM 1569 C CA . GLU B 1 91 ? -18.375 -11.641 -9.211 1 93 91 GLU B CA 1
ATOM 1570 C C . GLU B 1 91 ? -17.078 -10.891 -9.492 1 93 91 GLU B C 1
ATOM 1572 O O . GLU B 1 91 ? -16.062 -11.5 -9.812 1 93 91 GLU B O 1
ATOM 1577 N N . GLU B 1 92 ? -17.234 -9.57 -9.445 1 95.88 92 GLU B N 1
ATOM 1578 C CA . GLU B 1 92 ? -16.062 -8.711 -9.648 1 95.88 92 GLU B CA 1
ATOM 1579 C C . GLU B 1 92 ? -15.82 -7.816 -8.445 1 95.88 92 GLU B C 1
ATOM 1581 O O . GLU B 1 92 ? -16.766 -7.324 -7.82 1 95.88 92 GLU B O 1
ATOM 1586 N N . MET B 1 93 ? -14.547 -7.672 -8.188 1 96.5 93 MET B N 1
ATOM 1587 C CA . MET B 1 93 ? -14.148 -6.762 -7.117 1 96.5 93 MET B CA 1
ATOM 1588 C C . MET B 1 93 ? -12.836 -6.066 -7.453 1 96.5 93 MET B C 1
ATOM 1590 O O . MET B 1 93 ? -12 -6.621 -8.164 1 96.5 93 MET B O 1
ATOM 1594 N N . GLU B 1 94 ? -12.711 -4.852 -7.012 1 98.06 94 GLU B N 1
ATOM 1595 C CA . GLU B 1 94 ? -11.422 -4.164 -7.133 1 98.06 94 GLU B CA 1
ATOM 1596 C C . GLU B 1 94 ? -10.578 -4.352 -5.879 1 98.06 94 GLU B C 1
ATOM 1598 O O . GLU B 1 94 ? -11.102 -4.363 -4.762 1 98.06 94 GLU B O 1
ATOM 1603 N N . ALA B 1 95 ? -9.344 -4.512 -6.156 1 98.06 95 ALA B N 1
ATOM 1604 C CA . ALA B 1 95 ? -8.383 -4.734 -5.074 1 98.06 95 ALA B CA 1
ATOM 1605 C C . ALA B 1 95 ? -7.078 -3.984 -5.336 1 98.06 95 ALA B C 1
ATOM 1607 O O . ALA B 1 95 ? -6.832 -3.523 -6.453 1 98.06 95 ALA B O 1
ATOM 1608 N N . VAL B 1 96 ? -6.387 -3.775 -4.262 1 98.56 96 VAL B N 1
ATOM 1609 C CA . VAL B 1 96 ? -5.031 -3.248 -4.359 1 98.56 96 VAL B CA 1
ATOM 1610 C C . VAL B 1 96 ? -4.047 -4.234 -3.74 1 98.56 96 VAL B C 1
ATOM 1612 O O . VAL B 1 96 ? -4.336 -4.844 -2.707 1 98.56 96 VAL B O 1
ATOM 1615 N N . GLY B 1 97 ? -2.955 -4.48 -4.414 1 98.62 97 GLY B N 1
ATOM 1616 C CA . GLY B 1 97 ? -1.819 -5.238 -3.916 1 98.62 97 GLY B CA 1
ATOM 1617 C C . GLY B 1 97 ? -0.522 -4.453 -3.934 1 98.62 97 GLY B C 1
ATOM 1618 O O . GLY B 1 97 ? -0.196 -3.805 -4.93 1 98.62 97 GLY B O 1
ATOM 1619 N N . VAL B 1 98 ? 0.161 -4.477 -2.76 1 98.88 98 VAL B N 1
ATOM 1620 C CA . VAL B 1 98 ? 1.501 -3.904 -2.682 1 98.88 98 VAL B CA 1
ATOM 1621 C C . VAL B 1 98 ? 2.535 -5.02 -2.561 1 98.88 98 VAL B C 1
ATOM 1623 O O . VAL B 1 98 ? 2.492 -5.812 -1.616 1 98.88 98 VAL B O 1
ATOM 1626 N N . TYR B 1 99 ? 3.488 -5.023 -3.539 1 98.81 99 TYR B N 1
ATOM 1627 C CA . TYR B 1 99 ? 4.555 -6.02 -3.576 1 98.81 99 TYR B CA 1
ATOM 1628 C C . TYR B 1 99 ? 5.902 -5.391 -3.24 1 98.81 99 TYR B C 1
ATOM 1630 O O . TYR B 1 99 ? 6.234 -4.316 -3.746 1 98.81 99 TYR B O 1
ATOM 1638 N N . ARG B 1 100 ? 6.598 -6.059 -2.375 1 98.75 100 ARG B N 1
ATOM 1639 C CA . ARG B 1 100 ? 8.016 -5.742 -2.252 1 98.75 100 ARG B CA 1
ATOM 1640 C C . ARG B 1 100 ? 8.875 -6.84 -2.877 1 98.75 100 ARG B C 1
ATOM 1642 O O . ARG B 1 100 ? 8.742 -8.016 -2.533 1 98.75 100 ARG B O 1
ATOM 1649 N N . VAL B 1 101 ? 9.773 -6.453 -3.836 1 98.69 101 VAL B N 1
ATOM 1650 C CA . VAL B 1 101 ? 10.625 -7.398 -4.555 1 98.69 101 VAL B CA 1
ATOM 1651 C C . VAL B 1 101 ? 12.094 -7.109 -4.246 1 98.69 101 VAL B C 1
ATOM 1653 O O . VAL B 1 101 ? 12.562 -5.984 -4.422 1 98.69 101 VAL B O 1
ATOM 1656 N N . VAL B 1 102 ? 12.734 -8.109 -3.719 1 97.69 102 VAL B N 1
ATOM 1657 C CA . VAL B 1 102 ? 14.156 -8.039 -3.424 1 97.69 102 VAL B CA 1
ATOM 1658 C C . VAL B 1 102 ? 14.883 -9.203 -4.098 1 97.69 102 VAL B C 1
ATOM 1660 O O . VAL B 1 102 ? 14.477 -10.359 -3.967 1 97.69 102 VAL B O 1
ATOM 1663 N N . ASP B 1 103 ? 15.859 -8.852 -4.871 1 96.38 103 ASP B N 1
ATOM 1664 C CA . ASP B 1 103 ? 16.688 -9.844 -5.547 1 96.38 103 ASP B CA 1
ATOM 1665 C C . ASP B 1 103 ? 15.828 -10.789 -6.395 1 96.38 103 ASP B C 1
ATOM 1667 O O . ASP B 1 103 ? 16.016 -12.008 -6.359 1 96.38 103 ASP B O 1
ATOM 1671 N N . GLY B 1 104 ? 14.82 -10.219 -6.984 1 97.56 104 GLY B N 1
ATOM 1672 C CA . GLY B 1 104 ? 14.039 -10.93 -7.98 1 97.56 104 GLY B CA 1
ATOM 1673 C C . GLY B 1 104 ? 12.945 -11.797 -7.375 1 97.56 104 GLY B C 1
ATOM 1674 O O . GLY B 1 104 ? 12.32 -12.594 -8.07 1 97.56 104 GLY B O 1
ATOM 1675 N N . GLU B 1 105 ? 12.727 -11.617 -6.082 1 98.38 105 GLU B N 1
ATOM 1676 C CA . GLU B 1 105 ? 11.695 -12.398 -5.406 1 98.38 105 GLU B CA 1
ATOM 1677 C C . GLU B 1 105 ? 10.75 -11.508 -4.613 1 98.38 105 GLU B C 1
ATOM 1679 O O . GLU B 1 105 ? 11.172 -10.484 -4.062 1 98.38 105 GLU B O 1
ATOM 1684 N N . ILE B 1 106 ? 9.516 -11.945 -4.547 1 98.69 106 ILE B N 1
ATOM 1685 C CA . ILE B 1 106 ? 8.555 -11.242 -3.707 1 98.69 106 ILE B CA 1
ATOM 1686 C C . ILE B 1 106 ? 8.789 -11.594 -2.24 1 98.69 106 ILE B C 1
ATOM 1688 O O . ILE B 1 106 ? 8.656 -12.758 -1.849 1 98.69 106 ILE B O 1
ATOM 1692 N N . VAL B 1 107 ? 9.133 -10.602 -1.453 1 98.38 107 VAL B N 1
ATOM 1693 C CA . VAL B 1 107 ? 9.414 -10.859 -0.046 1 98.38 107 VAL B CA 1
ATOM 1694 C C . VAL B 1 107 ? 8.211 -10.477 0.804 1 98.38 107 VAL B C 1
ATOM 1696 O O . VAL B 1 107 ? 8.086 -10.906 1.952 1 98.38 107 VAL B O 1
ATOM 1699 N N . GLY B 1 108 ? 7.359 -9.641 0.24 1 98.19 108 GLY B N 1
ATOM 1700 C CA . GLY B 1 108 ? 6.152 -9.203 0.926 1 98.19 108 GLY B CA 1
ATOM 1701 C C . GLY B 1 108 ? 5.02 -8.859 -0.02 1 98.19 108 GLY B C 1
ATOM 1702 O O . GLY B 1 108 ? 5.25 -8.281 -1.085 1 98.19 108 GLY B O 1
ATOM 1703 N N . LEU B 1 109 ? 3.781 -9.156 0.355 1 98.5 109 LEU B N 1
ATOM 1704 C CA . LEU B 1 109 ? 2.551 -8.812 -0.349 1 98.5 109 LEU B CA 1
ATOM 1705 C C . LEU B 1 109 ? 1.475 -8.352 0.629 1 98.5 109 LEU B C 1
ATOM 1707 O O . LEU B 1 109 ? 1.134 -9.07 1.569 1 98.5 109 LEU B O 1
ATOM 1711 N N . TRP B 1 110 ? 1.003 -7.117 0.493 1 98.19 110 TRP B N 1
ATOM 1712 C CA . TRP B 1 110 ? -0.096 -6.547 1.264 1 98.19 110 TRP B CA 1
ATOM 1713 C C . TRP B 1 110 ? -1.34 -6.379 0.398 1 98.19 110 TRP B C 1
ATOM 1715 O O . TRP B 1 110 ? -1.265 -5.852 -0.714 1 98.19 110 TRP B O 1
ATOM 1725 N N . LEU B 1 111 ? -2.453 -6.82 0.916 1 98 111 LEU B N 1
ATOM 1726 C CA . LEU B 1 111 ? -3.652 -6.848 0.087 1 98 111 LEU B CA 1
ATOM 1727 C C . LEU B 1 111 ? -4.797 -6.098 0.761 1 98 111 LEU B C 1
ATOM 1729 O O . LEU B 1 111 ? -4.941 -6.148 1.985 1 98 111 LEU B O 1
ATOM 1733 N N . ALA B 1 112 ? -5.598 -5.402 -0.048 1 97.69 112 ALA B N 1
ATOM 1734 C CA . ALA B 1 112 ? -6.879 -4.82 0.359 1 97.69 112 ALA B CA 1
ATOM 1735 C C . ALA B 1 112 ? -7.879 -4.844 -0.791 1 97.69 112 ALA B C 1
ATOM 1737 O O . ALA B 1 112 ? -7.492 -4.914 -1.96 1 97.69 112 ALA B O 1
ATOM 1738 N N . ASN B 1 113 ? -9.094 -4.844 -0.425 1 95.94 113 ASN B N 1
ATOM 1739 C CA . ASN B 1 113 ? -10.148 -4.762 -1.438 1 95.94 113 ASN B CA 1
ATOM 1740 C C . ASN B 1 113 ? -11.281 -3.84 -1 1 95.94 113 ASN B C 1
ATOM 1742 O O . ASN B 1 113 ? -11.297 -3.373 0.141 1 95.94 113 ASN B O 1
ATOM 1746 N N . GLU B 1 114 ? -12.203 -3.488 -1.979 1 95.56 114 GLU B N 1
ATOM 1747 C CA . GLU B 1 114 ? -13.328 -2.598 -1.703 1 95.56 114 GLU B CA 1
ATOM 1748 C C . GLU B 1 114 ? -14.344 -3.262 -0.777 1 95.56 114 GLU B C 1
ATOM 1750 O O . GLU B 1 114 ? -14.438 -4.492 -0.728 1 95.56 114 GLU B O 1
#

Secondary structure (DSSP, 8-state):
----TTSHHHHHHHHHHHHHHT-HHHHHHTEEEEEEEEETT-SS-SEEHHHHHHHHHHHHHHHH--EEEEEEEEEETTEEEEEEEEEETTEEEEEEEEEEEETTEEEEEEEEE-/----TTSHHHHHHHHHHHHHHT-HHHHHHTEEEEEEEEETT-SS-SEEHHHHHHHHHHHHHHHH--EEEEEEEEEETTEEEEEEEEEETTEEEEEEEEEEEETTEEEEEEEEE-

pLDDT: mean 94.4, std 8.65, range [39.72, 98.88]

Nearest 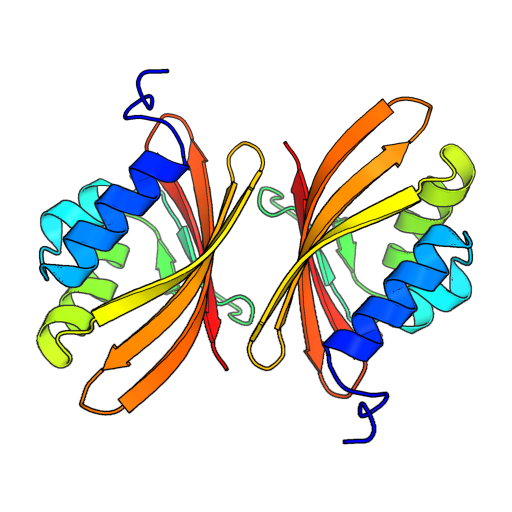PDB structures (foldseek):
  3ff2-assembly1_A-2  TM=9.353E-01  e=1.699E-08  Novosphingobium aromaticivorans DSM 12444
  3f40-assembly1_A-2  TM=8.561E-01  e=3.756E-09  Cytophaga hutchinsonii ATCC 33406
  5trv-assembly1_A  TM=8.569E-01  e=3.476E-07  synthetic construct
  5l33-assembly1_A  TM=8.429E-01  e=1.774E-06  synthetic construct
  5u35-assembly1_B  TM=7.933E-01  e=1.235E-06  synthetic construct

Solvent-accessible surface area (backbone atoms only — not comparable to full-atom values): 11599 Å² total; per-residue (Å²): 123,79,75,53,74,50,35,44,66,46,36,52,50,52,29,49,52,20,48,56,66,62,34,55,68,60,29,46,66,39,40,31,71,75,16,39,35,29,43,77,85,47,93,57,68,75,20,64,18,47,69,40,42,41,52,57,49,43,52,46,40,73,72,40,62,41,40,70,42,76,75,46,76,47,78,39,64,43,30,37,34,37,36,28,42,37,38,41,82,92,40,76,46,48,33,40,38,41,36,34,33,56,94,48,18,31,46,32,39,37,35,49,55,89,124,79,76,52,74,51,34,43,66,45,36,53,48,52,28,48,52,20,48,57,68,63,34,55,70,61,29,46,66,38,41,32,70,74,15,37,34,27,44,76,84,47,94,56,68,77,21,63,18,47,70,42,42,41,54,57,50,43,53,47,42,73,71,41,62,41,39,70,42,78,76,46,77,48,76,40,64,43,31,36,35,37,36,29,42,36,37,41,81,92,38,77,45,48,31,41,38,40,36,36,32,56,96,49,19,32,47,33,38,38,36,49,56,90

Radius of gyration: 18.13 Å; Cα contacts (8 Å, |Δi|>4): 496; chains: 2; bounding box: 39×49×42 Å